Protein AF-0000000070044693 (afdb_homodimer)

InterPro domains:
  IPR006015 Universal stress protein A family [PR01438] (3-21)
  IPR006015 Universal stress protein A family [PR01438] (104-116)
  IPR006015 Universal stress protein A family [PR01438] (122-144)
  IPR006016 UspA [PF00582] (3-144)
  IPR014729 Rossmann-like alpha/beta/alpha sandwich fold [G3DSA:3.40.50.620] (1-145)

Solvent-accessible surface area (backbone atoms only — not comparable to full-atom values): 15157 Å² total; per-residue (Å²): 124,92,50,56,29,34,35,27,59,42,79,83,19,73,36,19,48,51,18,47,53,50,50,50,52,50,20,53,76,55,73,15,36,38,36,37,35,30,68,44,64,62,56,72,49,63,72,66,46,91,48,60,68,57,47,50,50,49,49,51,50,50,51,51,54,51,50,53,52,50,51,55,52,46,53,54,30,56,75,57,71,36,53,71,47,78,47,80,40,84,25,81,43,62,42,60,50,52,47,54,48,40,67,76,65,66,37,49,28,36,33,25,17,21,44,50,80,77,62,58,83,88,46,62,47,28,71,54,46,47,46,37,58,47,63,43,65,44,24,38,33,36,34,50,123,126,92,51,56,29,34,33,27,58,40,80,84,19,73,36,18,49,52,18,46,54,51,49,49,53,49,22,54,75,53,73,15,36,37,38,37,37,30,67,44,63,63,57,73,46,66,72,67,46,90,49,60,68,58,47,51,49,52,50,50,51,50,50,50,53,50,51,53,53,48,51,56,52,46,50,56,31,57,76,58,70,35,52,71,48,78,46,80,40,86,25,80,42,61,42,60,52,52,49,53,49,40,67,76,64,65,36,49,27,36,32,26,18,21,44,52,79,76,62,58,84,86,47,64,48,28,73,55,45,48,46,37,56,48,65,43,64,43,26,38,33,36,33,49,124

pLDDT: mean 90.7, std 11.15, range [53.56, 98.75]

Secondary structure (DSSP, 8-state):
---SEEEEE--SSHHHHHHHHHHHHHHHHHT-EEEEEEEEESSSS-S--S-HHHHHHHHHHHHHHHHHHHHHHHHHHHHTT-EEEEEEEEES-HHHHHHHHHHHTT--EEEEES--TT--TT-SS-HHHHHHHHH-SS-EEEEP-/---SEEEEE--SSHHHHHHHHHHHHHHHHHT-EEEEEEEEESSSS-S--S-HHHHHHHHHHHHHHHHHHHHHHHHHHHHTT-EEEEEEEEES-HHHHHHHHHHHTT--EEEEES--TT--TT-SS-HHHHHHHHH-SS-EEEEP-

Structure (mmCIF, N/CA/C/O backbone):
data_AF-0000000070044693-model_v1
#
loop_
_entity.id
_entity.type
_entity.pdbx_description
1 polymer 'Universal stress family protein'
#
loop_
_atom_site.group_PDB
_atom_site.id
_atom_site.type_symbol
_atom_site.label_atom_id
_atom_site.label_alt_id
_atom_site.label_comp_id
_atom_site.label_asym_id
_atom_site.label_entity_id
_atom_site.label_seq_id
_atom_site.pdbx_PDB_ins_code
_atom_site.Cartn_x
_atom_site.Cartn_y
_atom_site.Cartn_z
_atom_site.occupancy
_atom_site.B_iso_or_equiv
_atom_site.auth_seq_id
_atom_site.auth_comp_id
_atom_site.auth_asym_id
_atom_site.auth_atom_id
_atom_site.pdbx_PDB_model_num
ATOM 1 N N . MET A 1 1 ? -16.953 0.412 -6.008 1 56.91 1 MET A N 1
ATOM 2 C CA . MET A 1 1 ? -16.297 -0.49 -5.066 1 56.91 1 MET A CA 1
ATOM 3 C C . MET A 1 1 ? -14.789 -0.26 -5.051 1 56.91 1 MET A C 1
ATOM 5 O O . MET A 1 1 ? -14.203 0.122 -6.062 1 56.91 1 MET A O 1
ATOM 9 N N . ALA A 1 2 ? -14.117 -0.4 -3.707 1 67.31 2 ALA A N 1
ATOM 10 C CA . ALA A 1 2 ? -12.773 0.184 -3.68 1 67.31 2 ALA A CA 1
ATOM 11 C C . ALA A 1 2 ? -11.812 -0.617 -4.547 1 67.31 2 ALA A C 1
ATOM 13 O O . ALA A 1 2 ? -11.062 -0.045 -5.348 1 67.31 2 ALA A O 1
ATOM 14 N N . PHE A 1 3 ? -11.977 -2.059 -4.598 1 89.31 3 PHE A N 1
ATOM 15 C CA . PHE A 1 3 ? -11.109 -2.939 -5.371 1 89.31 3 PHE A CA 1
ATOM 16 C C . PHE A 1 3 ? -11.867 -4.18 -5.832 1 89.31 3 PHE A C 1
ATOM 18 O O . PHE A 1 3 ? -12.531 -4.84 -5.031 1 89.31 3 PHE A O 1
ATOM 25 N N . ASN A 1 4 ? -11.797 -4.578 -7.137 1 93.62 4 ASN A N 1
ATOM 26 C CA . ASN A 1 4 ? -12.562 -5.688 -7.691 1 93.62 4 ASN A CA 1
ATOM 27 C C . ASN A 1 4 ? -11.695 -6.938 -7.855 1 93.62 4 ASN A C 1
ATOM 29 O O . ASN A 1 4 ? -12.133 -8.047 -7.543 1 93.62 4 ASN A O 1
ATOM 33 N N . ASN A 1 5 ? -10.562 -6.762 -8.375 1 96.75 5 ASN A N 1
ATOM 34 C CA . ASN A 1 5 ? -9.617 -7.848 -8.609 1 96.75 5 ASN A CA 1
ATOM 35 C C . ASN A 1 5 ? -8.328 -7.652 -7.82 1 96.75 5 ASN A C 1
ATOM 37 O O . ASN A 1 5 ? -7.508 -6.793 -8.156 1 96.75 5 ASN A O 1
ATOM 41 N N . ILE A 1 6 ? -8.117 -8.523 -6.816 1 97.5 6 ILE A N 1
ATOM 42 C CA . ILE A 1 6 ? -6.996 -8.383 -5.895 1 97.5 6 ILE A CA 1
ATOM 43 C C . ILE A 1 6 ? -5.973 -9.484 -6.16 1 97.5 6 ILE A C 1
ATOM 45 O O . ILE A 1 6 ? -6.324 -10.664 -6.234 1 97.5 6 ILE A O 1
ATOM 49 N N . LEU A 1 7 ? -4.777 -9.062 -6.344 1 98.62 7 LEU A N 1
ATOM 50 C CA . LEU A 1 7 ? -3.68 -10.016 -6.492 1 98.62 7 LEU A CA 1
ATOM 51 C C . LEU A 1 7 ? -2.906 -10.164 -5.188 1 98.62 7 LEU A C 1
ATOM 53 O O . LEU A 1 7 ? -2.555 -9.164 -4.555 1 98.62 7 LEU A O 1
ATOM 57 N N . VAL A 1 8 ? -2.633 -11.398 -4.844 1 98.69 8 VAL A N 1
ATOM 58 C CA . VAL A 1 8 ? -1.815 -11.695 -3.672 1 98.69 8 VAL A CA 1
ATOM 59 C C . VAL A 1 8 ? -0.644 -12.586 -4.07 1 98.69 8 VAL A C 1
ATOM 61 O O . VAL A 1 8 ? -0.808 -13.797 -4.234 1 98.69 8 VAL A O 1
ATOM 64 N N . PRO A 1 9 ? 0.512 -11.992 -4.258 1 98.62 9 PRO A N 1
ATOM 65 C CA . PRO A 1 9 ? 1.695 -12.852 -4.328 1 98.62 9 PRO A CA 1
ATOM 66 C C . PRO A 1 9 ? 1.935 -13.633 -3.041 1 98.62 9 PRO A C 1
ATOM 68 O O . PRO A 1 9 ? 1.904 -13.062 -1.949 1 98.62 9 PRO A O 1
ATOM 71 N N . TYR A 1 10 ? 2.164 -14.945 -3.184 1 98 10 TYR A N 1
ATOM 72 C CA . TYR A 1 10 ? 2.225 -15.82 -2.02 1 98 10 TYR A CA 1
ATOM 73 C C . TYR A 1 10 ? 3.432 -16.75 -2.098 1 98 10 TYR A C 1
ATOM 75 O O . TYR A 1 10 ? 3.588 -17.5 -3.068 1 98 10 TYR A O 1
ATOM 83 N N . ASP A 1 11 ? 4.285 -16.703 -1.023 1 95.19 11 ASP A N 1
ATOM 84 C CA . ASP A 1 11 ? 5.484 -17.531 -1.043 1 95.19 11 ASP A CA 1
ATOM 85 C C . ASP A 1 11 ? 5.562 -18.422 0.196 1 95.19 11 ASP A C 1
ATOM 87 O O . ASP A 1 11 ? 6.629 -18.953 0.531 1 95.19 11 ASP A O 1
ATOM 91 N N . ASP A 1 12 ? 4.461 -18.547 0.973 1 95.38 12 ASP A N 1
ATOM 92 C CA . ASP A 1 12 ? 4.289 -19.406 2.141 1 95.38 12 ASP A CA 1
ATOM 93 C C . ASP A 1 12 ? 5.027 -18.844 3.352 1 95.38 12 ASP A C 1
ATOM 95 O O . ASP A 1 12 ? 5.258 -19.562 4.328 1 95.38 12 ASP A O 1
ATOM 99 N N . SER A 1 13 ? 5.484 -17.625 3.287 1 94.81 13 SER A N 1
ATOM 100 C CA . SER A 1 13 ? 6.023 -16.953 4.465 1 94.81 13 SER A CA 1
ATOM 101 C C . SER A 1 13 ? 4.91 -16.453 5.379 1 94.81 13 SER A C 1
ATOM 103 O O . SER A 1 13 ? 3.752 -16.375 4.969 1 94.81 13 SER A O 1
ATOM 105 N N . ILE A 1 14 ? 5.215 -16.172 6.574 1 94.94 14 ILE A N 1
ATOM 106 C CA . ILE A 1 14 ? 4.27 -15.602 7.527 1 94.94 14 ILE A CA 1
ATOM 107 C C . ILE A 1 14 ? 3.732 -14.273 6.992 1 94.94 14 ILE A C 1
ATOM 109 O O . ILE A 1 14 ? 2.537 -13.992 7.109 1 94.94 14 ILE A O 1
ATOM 113 N N . SER A 1 15 ? 4.609 -13.555 6.32 1 95.44 15 SER A N 1
ATOM 114 C CA . SER A 1 15 ? 4.23 -12.258 5.766 1 95.44 15 SER A CA 1
ATOM 115 C C . SER A 1 15 ? 3.219 -12.422 4.633 1 95.44 15 SER A C 1
ATOM 117 O O . SER A 1 15 ? 2.246 -11.664 4.555 1 95.44 15 SER A O 1
ATOM 119 N N . SER A 1 16 ? 3.463 -13.422 3.766 1 97.38 16 SER A N 1
ATOM 120 C CA . SER A 1 16 ? 2.527 -13.625 2.662 1 97.38 16 SER A CA 1
ATOM 121 C C . SER A 1 16 ? 1.187 -14.148 3.162 1 97.38 16 SER A C 1
ATOM 123 O O . SER A 1 16 ? 0.139 -13.836 2.594 1 97.38 16 SER A O 1
ATOM 125 N N . LEU A 1 17 ? 1.193 -14.883 4.266 1 97.25 17 LEU A N 1
ATOM 126 C CA . LEU A 1 17 ? -0.053 -15.344 4.863 1 97.25 17 LEU A CA 1
ATOM 127 C C . LEU A 1 17 ? -0.834 -14.18 5.465 1 97.25 17 LEU A C 1
ATOM 129 O O . LEU A 1 17 ? -2.057 -14.117 5.324 1 97.25 17 LEU A O 1
ATOM 133 N N . ARG A 1 18 ? -0.165 -13.32 6.098 1 96.69 18 ARG A N 1
ATOM 134 C CA . ARG A 1 18 ? -0.818 -12.133 6.641 1 96.69 18 ARG A CA 1
ATOM 135 C C . ARG A 1 18 ? -1.465 -11.305 5.531 1 96.69 18 ARG A C 1
ATOM 137 O O . ARG A 1 18 ? -2.59 -10.828 5.684 1 96.69 18 ARG A O 1
ATOM 144 N N . ALA A 1 19 ? -0.707 -11.156 4.457 1 97.94 19 ALA A N 1
ATOM 145 C CA . ALA A 1 19 ? -1.247 -10.438 3.309 1 97.94 19 ALA A CA 1
ATOM 146 C C . ALA A 1 19 ? -2.488 -11.133 2.76 1 97.94 19 ALA A C 1
ATOM 148 O O . ALA A 1 19 ? -3.482 -10.484 2.434 1 97.94 19 ALA A O 1
ATOM 149 N N . PHE A 1 20 ? -2.436 -12.43 2.719 1 98.31 20 PHE A N 1
ATOM 150 C CA . PHE A 1 20 ? -3.568 -13.219 2.25 1 98.31 20 PHE A CA 1
ATOM 151 C C . PHE A 1 20 ? -4.781 -13.016 3.146 1 98.31 20 PHE A C 1
ATOM 153 O O . PHE A 1 20 ? -5.887 -12.758 2.658 1 98.31 20 PHE A O 1
ATOM 160 N N . ASN A 1 21 ? -4.566 -13.078 4.414 1 97.44 21 ASN A N 1
ATOM 161 C CA . ASN A 1 21 ? -5.672 -12.898 5.352 1 97.44 21 ASN A CA 1
ATOM 162 C C . ASN A 1 21 ? -6.285 -11.508 5.238 1 97.44 21 ASN A C 1
ATOM 164 O O . ASN A 1 21 ? -7.508 -11.359 5.312 1 97.44 21 ASN A O 1
ATOM 168 N N . LYS A 1 22 ? -5.445 -10.562 5.051 1 96.19 22 LYS A N 1
ATOM 169 C CA . LYS A 1 22 ? -5.953 -9.203 4.867 1 96.19 22 LYS A CA 1
ATOM 170 C C . LYS A 1 22 ? -6.754 -9.094 3.574 1 96.19 22 LYS A C 1
ATOM 172 O O . LYS A 1 22 ? -7.777 -8.406 3.531 1 96.19 22 LYS A O 1
ATOM 177 N N . ALA A 1 23 ? -6.277 -9.758 2.533 1 97.31 23 ALA A N 1
ATOM 178 C CA . ALA A 1 23 ? -7.012 -9.773 1.271 1 97.31 23 ALA A CA 1
ATOM 179 C C . ALA A 1 23 ? -8.391 -10.406 1.45 1 97.31 23 ALA A C 1
ATOM 181 O O . ALA A 1 23 ? -9.383 -9.906 0.907 1 97.31 23 ALA A O 1
ATOM 182 N N . ILE A 1 24 ? -8.469 -11.438 2.23 1 97.25 24 ILE A N 1
ATOM 183 C CA . ILE A 1 24 ? -9.734 -12.109 2.514 1 97.25 24 ILE A CA 1
ATOM 184 C C . ILE A 1 24 ? -10.68 -11.141 3.225 1 97.25 24 ILE A C 1
ATOM 186 O O . ILE A 1 24 ? -11.844 -11.016 2.844 1 97.25 24 ILE A O 1
ATOM 190 N N . GLU A 1 25 ? -10.156 -10.5 4.223 1 93.75 25 GLU A N 1
ATOM 191 C CA . GLU A 1 25 ? -10.969 -9.547 4.977 1 93.75 25 GLU A CA 1
ATOM 192 C C . GLU A 1 25 ? -11.531 -8.461 4.066 1 93.75 25 GLU A C 1
ATOM 194 O O . GLU A 1 25 ? -12.719 -8.141 4.137 1 93.75 25 GLU A O 1
ATOM 199 N N . LEU A 1 26 ? -10.688 -7.965 3.209 1 92.81 26 LEU A N 1
ATOM 200 C CA . LEU A 1 26 ? -11.086 -6.887 2.312 1 92.81 26 LEU A CA 1
ATOM 201 C C . LEU A 1 26 ? -12.086 -7.391 1.273 1 92.81 26 LEU A C 1
ATOM 203 O O . LEU A 1 26 ? -13.078 -6.723 0.987 1 92.81 26 LEU A O 1
ATOM 207 N N . ALA A 1 27 ? -11.789 -8.523 0.768 1 94.19 27 ALA A N 1
ATOM 208 C CA . ALA A 1 27 ? -12.633 -9.078 -0.281 1 94.19 27 ALA A CA 1
ATOM 209 C C . ALA A 1 27 ? -14.031 -9.398 0.254 1 94.19 27 ALA A C 1
ATOM 211 O O . ALA A 1 27 ? -15.023 -9.227 -0.453 1 94.19 27 ALA A O 1
ATOM 212 N N . LYS A 1 28 ? -14.062 -9.844 1.465 1 91.75 28 LYS A N 1
ATOM 213 C CA . LYS A 1 28 ? -15.336 -10.164 2.098 1 91.75 28 LYS A CA 1
ATOM 214 C C . LYS A 1 28 ? -16.234 -8.93 2.166 1 91.75 28 LYS A C 1
ATOM 216 O O . LYS A 1 28 ? -17.453 -9.031 1.959 1 91.75 28 LYS A O 1
ATOM 221 N N . GLN A 1 29 ? -15.648 -7.875 2.344 1 85.56 29 GLN A N 1
ATOM 222 C CA . GLN A 1 29 ? -16.391 -6.641 2.545 1 85.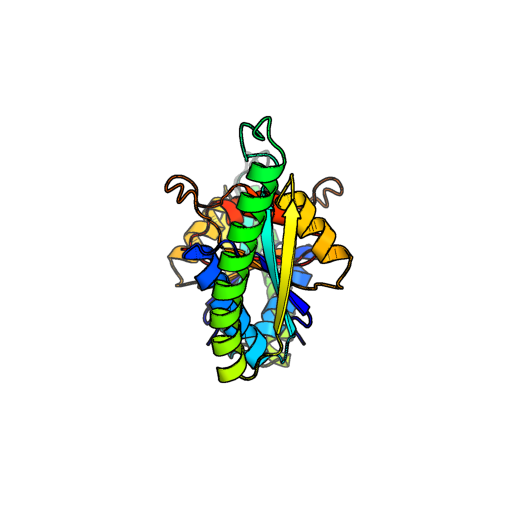56 29 GLN A CA 1
ATOM 223 C C . GLN A 1 29 ? -16.766 -5.996 1.212 1 85.56 29 GLN A C 1
ATOM 225 O O . GLN A 1 29 ? -17.781 -5.305 1.111 1 85.56 29 GLN A O 1
ATOM 230 N N . HIS A 1 30 ? -16.016 -6.305 0.16 1 85.81 30 HIS A N 1
ATOM 231 C CA . HIS A 1 30 ? -16.203 -5.578 -1.093 1 85.81 30 HIS A CA 1
ATOM 232 C C . HIS A 1 30 ? -16.672 -6.512 -2.205 1 85.81 30 HIS A C 1
ATOM 234 O O . HIS A 1 30 ? -16.844 -6.082 -3.348 1 85.81 30 HIS A O 1
ATOM 240 N N . ASN A 1 31 ? -16.828 -7.785 -1.89 1 89.94 31 ASN A N 1
ATOM 241 C CA . ASN A 1 31 ? -17.172 -8.797 -2.891 1 89.94 31 ASN A CA 1
ATOM 242 C C . ASN A 1 31 ? -16.141 -8.836 -4.016 1 89.94 31 ASN A C 1
ATOM 244 O O . ASN A 1 31 ? -16.5 -8.844 -5.191 1 89.94 31 ASN A O 1
ATOM 248 N N . SER A 1 32 ? -14.898 -8.719 -3.648 1 94.38 32 SER A N 1
ATOM 249 C CA . SER A 1 32 ? -13.781 -8.742 -4.586 1 94.38 32 SER A CA 1
ATOM 250 C C . SER A 1 32 ? -13.367 -10.172 -4.926 1 94.38 32 SER A C 1
ATOM 252 O O . SER A 1 32 ? -13.734 -11.117 -4.219 1 94.38 32 SER A O 1
ATOM 254 N N . HIS A 1 33 ? -12.742 -10.266 -6.027 1 97.12 33 HIS A N 1
ATOM 255 C CA . HIS A 1 33 ? -12.125 -11.523 -6.445 1 97.12 33 HIS A CA 1
ATOM 256 C C . HIS A 1 33 ? -10.625 -11.523 -6.148 1 97.12 33 HIS A C 1
ATOM 258 O O . HIS A 1 33 ? -9.938 -10.539 -6.41 1 97.12 33 HIS A O 1
ATOM 264 N N . ILE A 1 34 ? -10.172 -12.664 -5.547 1 98 34 ILE A N 1
ATOM 265 C CA . ILE A 1 34 ? -8.758 -12.742 -5.195 1 98 34 ILE A CA 1
ATOM 266 C C . ILE A 1 34 ? -8.039 -13.688 -6.156 1 98 34 ILE A C 1
ATOM 268 O O . ILE A 1 34 ? -8.555 -14.75 -6.492 1 98 34 ILE A O 1
ATOM 272 N N . LYS A 1 35 ? -6.941 -13.25 -6.648 1 98.56 35 LYS A N 1
ATOM 273 C CA . LYS A 1 35 ? -6.004 -14.102 -7.375 1 98.56 35 LYS A CA 1
ATOM 274 C C . LYS A 1 35 ? -4.703 -14.281 -6.598 1 98.56 35 LYS A C 1
ATOM 276 O O . LYS A 1 35 ? -4.027 -13.297 -6.281 1 98.56 35 LYS A O 1
ATOM 281 N N . VAL A 1 36 ? -4.371 -15.531 -6.289 1 98.69 36 VAL A N 1
ATOM 282 C CA . VAL A 1 36 ? -3.123 -15.844 -5.602 1 98.69 36 VAL A CA 1
ATOM 283 C C . VAL A 1 36 ? -2.105 -16.391 -6.602 1 98.69 36 VAL A C 1
ATOM 285 O O . VAL A 1 36 ? -2.406 -17.312 -7.363 1 98.69 36 VAL A O 1
ATOM 288 N N . VAL A 1 37 ? -0.929 -15.797 -6.574 1 98.31 37 VAL A N 1
ATOM 289 C CA . VAL A 1 37 ? 0.11 -16.281 -7.48 1 98.31 37 VAL A CA 1
ATOM 290 C C . VAL A 1 37 ? 1.345 -16.688 -6.68 1 98.31 37 VAL A C 1
ATOM 292 O O . VAL A 1 37 ? 1.72 -16.016 -5.719 1 98.31 37 VAL A O 1
ATOM 295 N N . SER A 1 38 ? 1.887 -17.797 -7 1 98 38 SER A N 1
ATOM 296 C CA . SER A 1 38 ? 3.188 -18.219 -6.496 1 98 38 SER A CA 1
ATOM 297 C C . SER A 1 38 ? 4.188 -18.406 -7.633 1 98 38 SER A C 1
ATOM 299 O O . SER A 1 38 ? 3.889 -19.062 -8.633 1 98 38 SER A O 1
ATOM 301 N N . CYS A 1 39 ? 5.324 -17.766 -7.445 1 96.06 39 CYS A N 1
ATOM 302 C CA . CYS A 1 39 ? 6.383 -17.875 -8.445 1 96.06 39 CYS A CA 1
ATOM 303 C C . CYS A 1 39 ? 7.414 -18.922 -8.031 1 96.06 39 CYS A C 1
ATOM 305 O O . CYS A 1 39 ? 8 -18.828 -6.949 1 96.06 39 CYS A O 1
ATOM 307 N N . LEU A 1 40 ? 7.609 -19.906 -8.797 1 92.62 40 LEU A N 1
ATOM 308 C CA . LEU A 1 40 ? 8.656 -20.906 -8.602 1 92.62 40 LEU A CA 1
ATOM 309 C C . LEU A 1 40 ? 9.914 -20.531 -9.391 1 92.62 40 LEU A C 1
ATOM 311 O O . LEU A 1 40 ? 9.875 -20.453 -10.617 1 92.62 40 LEU A O 1
ATOM 315 N N . ASP A 1 41 ? 10.93 -20.219 -8.57 1 82.44 41 ASP A N 1
ATOM 316 C CA . ASP A 1 41 ? 12.172 -19.75 -9.172 1 82.44 41 ASP A CA 1
ATOM 317 C C . ASP A 1 41 ? 12.867 -20.875 -9.938 1 82.44 41 ASP A C 1
ATOM 319 O O . ASP A 1 41 ? 13.281 -21.875 -9.352 1 82.44 41 ASP A O 1
ATOM 323 N N . ILE A 1 42 ? 13.023 -20.703 -11.164 1 74.62 42 ILE A N 1
ATOM 324 C CA . ILE A 1 42 ? 13.703 -21.703 -11.984 1 74.62 42 ILE A CA 1
ATOM 325 C C . ILE A 1 42 ? 15.172 -21.328 -12.133 1 74.62 42 ILE A C 1
ATOM 327 O O . ILE A 1 42 ? 15.992 -22.172 -12.516 1 74.62 42 ILE A O 1
ATOM 331 N N . GLY A 1 43 ? 15.484 -20.031 -11.898 1 63.84 43 GLY A N 1
ATOM 332 C CA . GLY A 1 43 ? 16.875 -19.609 -12.039 1 63.84 43 GLY A CA 1
ATOM 333 C C . GLY A 1 43 ? 17.75 -20.016 -10.875 1 63.84 43 GLY A C 1
ATOM 334 O O . GLY A 1 43 ? 18.953 -20.219 -11.031 1 63.84 43 GLY A O 1
ATOM 335 N N . ASN A 1 44 ? 17.266 -19.844 -9.656 1 57.03 44 ASN A N 1
ATOM 336 C CA . ASN A 1 44 ? 18.109 -20.125 -8.492 1 57.03 44 ASN A CA 1
ATOM 337 C C . ASN A 1 44 ? 18.266 -21.625 -8.266 1 57.03 44 ASN A C 1
ATOM 339 O O . ASN A 1 44 ? 18.812 -22.047 -7.246 1 57.03 44 ASN A O 1
ATOM 343 N N . LEU A 1 45 ? 17.547 -22.297 -9 1 54.53 45 LEU A N 1
ATOM 344 C CA . LEU A 1 45 ? 17.938 -23.688 -8.867 1 54.53 45 LEU A CA 1
ATOM 345 C C . LEU A 1 45 ? 19.391 -23.891 -9.266 1 54.53 45 LEU A C 1
ATOM 347 O O . LEU A 1 45 ? 19.75 -23.719 -10.438 1 54.53 45 LEU A O 1
ATOM 351 N N . GLY A 1 46 ? 20.109 -23.188 -8.453 1 53.56 46 GLY A N 1
ATOM 352 C CA . GLY A 1 46 ? 21.516 -23.328 -8.781 1 53.56 46 GLY A CA 1
ATOM 353 C C . GLY A 1 46 ? 21.766 -24.203 -9.992 1 53.56 46 GLY A C 1
ATOM 354 O O . GLY A 1 46 ? 21.625 -23.75 -11.133 1 53.56 46 GLY A O 1
ATOM 355 N N . GLY A 1 47 ? 22.422 -25.312 -9.859 1 55.34 47 GLY A N 1
ATOM 356 C CA . GLY A 1 47 ? 23 -26.25 -10.812 1 55.34 47 GLY A CA 1
ATOM 357 C C . GLY A 1 47 ? 21.969 -27.156 -11.461 1 55.34 47 GLY A C 1
ATOM 358 O O . GLY A 1 47 ? 21.656 -28.219 -10.914 1 55.34 47 GLY A O 1
ATOM 359 N N . TRP A 1 48 ? 21.078 -26.281 -12.297 1 58.47 48 TRP A N 1
ATOM 360 C CA . TRP A 1 48 ? 20.406 -27.297 -13.094 1 58.47 48 TRP A CA 1
ATOM 361 C C . TRP A 1 48 ? 21.312 -28.516 -13.289 1 58.47 48 TRP A C 1
ATOM 363 O O . TRP A 1 48 ? 22.484 -28.375 -13.617 1 58.47 48 TRP A O 1
ATOM 373 N N . TYR A 1 49 ? 20.906 -29.391 -12.539 1 61.78 49 TYR A N 1
ATOM 374 C CA . TYR A 1 49 ? 21.641 -30.625 -12.781 1 61.78 49 TYR A CA 1
ATOM 375 C C . TYR A 1 49 ? 21.75 -30.906 -14.273 1 61.78 49 TYR A C 1
ATOM 377 O O . TYR A 1 49 ? 20.875 -30.547 -15.055 1 61.78 49 TYR A O 1
ATOM 385 N N . ILE A 1 50 ? 22.906 -31.344 -14.5 1 65.81 50 ILE A N 1
ATOM 386 C CA . ILE A 1 50 ? 23.172 -31.766 -15.867 1 65.81 50 ILE A CA 1
ATOM 387 C C . ILE A 1 50 ? 22.016 -32.625 -16.375 1 65.81 50 ILE A C 1
ATOM 389 O O . ILE A 1 50 ? 21.594 -32.5 -17.516 1 65.81 50 ILE A O 1
ATOM 393 N N . ASP A 1 51 ? 21.453 -33.312 -15.352 1 72.31 51 ASP A N 1
ATOM 394 C CA . ASP A 1 51 ? 20.375 -34.219 -15.742 1 72.31 51 ASP A CA 1
ATOM 395 C C . ASP A 1 51 ? 19.016 -33.5 -15.672 1 72.31 51 ASP A C 1
ATOM 397 O O . ASP A 1 51 ? 18.516 -33.188 -14.586 1 72.31 51 ASP A O 1
ATOM 401 N N . LYS A 1 52 ? 18.391 -33.219 -16.656 1 74.88 52 LYS A N 1
ATOM 402 C CA . LYS A 1 52 ? 17.109 -32.531 -16.828 1 74.88 52 LYS A CA 1
ATOM 403 C C . LYS A 1 52 ? 16 -33.281 -16.094 1 74.88 52 LYS A C 1
ATOM 405 O O . LYS A 1 52 ? 15.008 -32.656 -15.68 1 74.88 52 LYS A O 1
ATOM 410 N N . ARG A 1 53 ? 16.234 -34.594 -15.953 1 77.19 53 ARG A N 1
ATOM 411 C CA . ARG A 1 53 ? 15.219 -35.375 -15.266 1 77.19 53 ARG A CA 1
ATOM 412 C C . ARG A 1 53 ? 15.117 -35 -13.797 1 77.19 53 ARG A C 1
ATOM 414 O O . ARG A 1 53 ? 14.023 -34.938 -13.227 1 77.19 53 ARG A O 1
ATOM 421 N N . ILE A 1 54 ? 16.219 -34.656 -13.297 1 78.69 54 ILE A N 1
ATOM 422 C CA . ILE A 1 54 ? 16.281 -34.25 -11.891 1 78.69 54 ILE A CA 1
ATOM 423 C C . ILE A 1 54 ? 15.617 -32.906 -11.703 1 78.69 54 ILE A C 1
ATOM 425 O O . ILE A 1 54 ? 14.828 -32.688 -10.773 1 78.69 54 ILE A O 1
ATOM 429 N N . ASN A 1 55 ? 15.805 -32.031 -12.633 1 79.56 55 ASN A N 1
ATOM 430 C CA . ASN A 1 55 ? 15.195 -30.688 -12.562 1 79.56 55 ASN A CA 1
ATOM 431 C C . ASN A 1 55 ? 13.68 -30.766 -12.672 1 79.56 55 ASN A C 1
ATOM 433 O O . ASN A 1 55 ? 12.969 -30.047 -11.961 1 79.56 55 ASN A O 1
ATOM 437 N N . LYS A 1 56 ? 13.289 -31.609 -13.516 1 83.88 56 LYS A N 1
ATOM 438 C CA . LYS A 1 56 ? 11.852 -31.797 -13.703 1 83.88 56 LYS A CA 1
ATOM 439 C C . LYS A 1 56 ? 11.195 -32.344 -12.438 1 83.88 56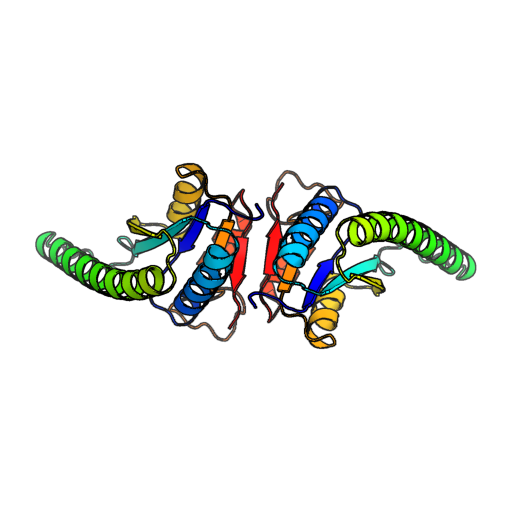 LYS A C 1
ATOM 441 O O . LYS A 1 56 ? 10.094 -31.922 -12.07 1 83.88 56 LYS A O 1
ATOM 446 N N . ASP A 1 57 ? 11.922 -33.219 -11.828 1 86.56 57 ASP A N 1
ATOM 447 C CA . ASP A 1 57 ? 11.391 -33.812 -10.609 1 86.56 57 ASP A CA 1
ATOM 448 C C . ASP A 1 57 ? 11.312 -32.781 -9.484 1 86.56 57 ASP A C 1
ATOM 450 O O . ASP A 1 57 ? 10.344 -32.75 -8.727 1 86.56 57 ASP A O 1
ATOM 454 N N . ILE A 1 58 ? 12.227 -32 -9.469 1 85.38 58 ILE A N 1
ATOM 455 C CA . ILE A 1 58 ? 12.266 -30.969 -8.445 1 85.38 58 ILE A CA 1
ATOM 456 C C . ILE A 1 58 ? 11.117 -29.984 -8.656 1 85.38 58 ILE A C 1
ATOM 458 O O . ILE A 1 58 ? 10.414 -29.641 -7.703 1 85.38 58 ILE A O 1
ATOM 462 N N . MET A 1 59 ? 10.93 -29.656 -9.836 1 88.62 59 MET A N 1
ATOM 463 C CA . MET A 1 59 ? 9.867 -28.719 -10.156 1 88.62 59 MET A CA 1
ATOM 464 C C . MET A 1 59 ? 8.492 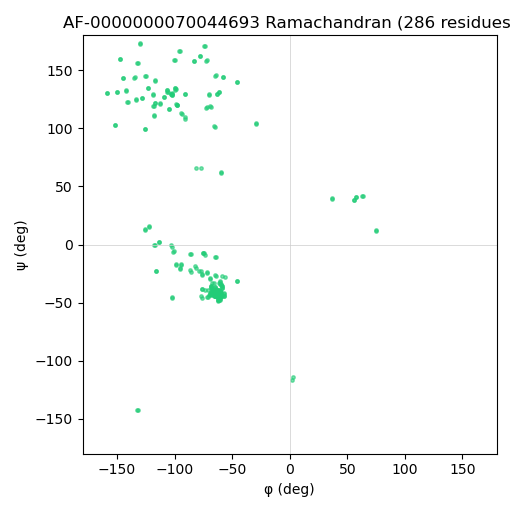-29.328 -9.898 1 88.62 59 MET A C 1
ATOM 466 O O . MET A 1 59 ? 7.594 -28.656 -9.398 1 88.62 59 MET A O 1
ATOM 470 N N . ARG A 1 60 ? 8.406 -30.562 -10.203 1 91.12 60 ARG A N 1
ATOM 471 C CA . ARG A 1 60 ? 7.152 -31.266 -9.953 1 91.12 60 ARG A CA 1
ATOM 472 C C . ARG A 1 60 ? 6.824 -31.297 -8.469 1 91.12 60 ARG A C 1
ATOM 474 O O . ARG A 1 60 ? 5.68 -31.062 -8.07 1 91.12 60 ARG A O 1
ATOM 481 N N . LYS A 1 61 ? 7.793 -31.562 -7.719 1 92 61 LYS A N 1
ATOM 482 C CA . LYS A 1 61 ? 7.602 -31.609 -6.273 1 92 61 LYS A CA 1
ATOM 483 C C . LYS A 1 61 ? 7.25 -30.234 -5.727 1 92 61 LYS A C 1
ATOM 485 O O . LYS A 1 61 ? 6.367 -30.109 -4.875 1 92 61 LYS A O 1
ATOM 490 N N . ALA A 1 62 ? 7.895 -29.281 -6.246 1 92.25 62 ALA A N 1
ATOM 491 C CA . ALA A 1 62 ? 7.625 -27.906 -5.82 1 92.25 62 ALA A CA 1
ATOM 492 C C . ALA A 1 62 ? 6.191 -27.5 -6.164 1 92.25 62 ALA A C 1
ATOM 494 O O . ALA A 1 62 ? 5.508 -26.875 -5.352 1 92.25 62 ALA A O 1
ATOM 495 N N . LYS A 1 63 ? 5.828 -27.844 -7.324 1 95.25 63 LYS A N 1
ATOM 496 C CA . LYS A 1 63 ? 4.469 -27.531 -7.762 1 95.25 63 LYS A CA 1
ATOM 497 C C . LYS A 1 63 ? 3.439 -28.234 -6.879 1 95.25 63 LYS A C 1
ATOM 499 O O . LYS A 1 63 ? 2.438 -27.625 -6.488 1 95.25 63 LYS A O 1
ATOM 504 N N . LYS A 1 64 ? 3.717 -29.453 -6.547 1 95.94 64 LYS A N 1
ATOM 505 C CA . LYS A 1 64 ? 2.795 -30.203 -5.707 1 95.94 64 LYS A CA 1
ATOM 506 C C . LYS A 1 64 ? 2.684 -29.594 -4.316 1 95.94 64 LYS A C 1
ATOM 508 O O . LYS A 1 64 ? 1.584 -29.453 -3.773 1 95.94 64 LYS A O 1
ATOM 513 N N . ILE A 1 65 ? 3.752 -29.234 -3.787 1 95.69 65 ILE A N 1
ATOM 514 C CA . ILE A 1 65 ? 3.766 -28.609 -2.477 1 95.69 65 ILE A CA 1
ATOM 515 C C . ILE A 1 65 ? 2.947 -27.312 -2.521 1 95.69 65 ILE A C 1
ATOM 517 O O . ILE A 1 65 ? 2.139 -27.047 -1.626 1 95.69 65 ILE A O 1
ATOM 521 N N . THR A 1 66 ? 3.139 -26.547 -3.574 1 96.81 66 THR A N 1
ATOM 522 C CA . THR A 1 66 ? 2.42 -25.297 -3.734 1 96.81 66 THR A CA 1
ATOM 523 C C . THR A 1 66 ? 0.921 -25.531 -3.885 1 96.81 66 THR A C 1
ATOM 525 O O . THR A 1 66 ? 0.106 -24.812 -3.303 1 96.81 66 THR A O 1
ATOM 528 N N . GLU A 1 67 ? 0.58 -26.516 -4.602 1 97.56 67 GLU A N 1
ATOM 529 C CA . GLU A 1 67 ? -0.826 -26.859 -4.781 1 97.56 67 GLU A CA 1
ATOM 530 C C . GLU A 1 67 ? -1.47 -27.25 -3.455 1 97.56 67 GLU A C 1
ATOM 532 O O . GLU A 1 67 ? -2.619 -26.906 -3.188 1 97.56 67 GLU A O 1
ATOM 537 N N . ASP A 1 68 ? -0.743 -27.969 -2.668 1 97.38 68 ASP A N 1
ATOM 538 C CA . ASP A 1 68 ? -1.241 -28.328 -1.346 1 97.38 68 ASP A CA 1
ATOM 539 C C . ASP A 1 68 ? -1.477 -27.094 -0.488 1 97.38 68 ASP A C 1
ATOM 541 O O . ASP A 1 68 ? -2.48 -27 0.223 1 97.38 68 ASP A O 1
ATOM 545 N N . LEU A 1 69 ? -0.572 -26.234 -0.536 1 97.06 69 LEU A N 1
ATOM 546 C CA . LEU A 1 69 ? -0.72 -24.984 0.187 1 97.06 69 LEU A CA 1
ATOM 547 C C . LEU A 1 69 ? -1.945 -24.203 -0.3 1 97.06 69 LEU A C 1
ATOM 549 O O . LEU A 1 69 ? -2.715 -23.688 0.507 1 97.06 69 LEU A O 1
ATOM 553 N N . PHE A 1 70 ? -2.131 -24.156 -1.634 1 98.38 70 PHE A N 1
ATOM 554 C CA . PHE A 1 70 ? -3.266 -23.453 -2.23 1 98.38 70 PHE A CA 1
ATOM 555 C C . PHE A 1 70 ? -4.582 -24.078 -1.768 1 98.38 70 PHE A C 1
ATOM 557 O O . PHE A 1 70 ? -5.566 -23.359 -1.565 1 98.38 70 PHE A O 1
ATOM 564 N N . SER A 1 71 ? -4.57 -25.375 -1.562 1 98.19 71 SER A N 1
ATOM 565 C CA . SER A 1 71 ? -5.777 -26.047 -1.082 1 98.19 71 SER A CA 1
ATOM 566 C C . SER A 1 71 ? -6.168 -25.547 0.306 1 98.19 71 SER A C 1
ATOM 568 O O . SER A 1 71 ? -7.352 -25.344 0.588 1 98.19 71 SER A O 1
ATOM 570 N N . LYS A 1 72 ? -5.203 -25.344 1.125 1 97.94 72 LYS A N 1
ATOM 571 C CA . LYS A 1 72 ? -5.461 -24.797 2.455 1 97.94 72 LYS A CA 1
ATOM 572 C C . LYS A 1 72 ? -6.02 -23.375 2.371 1 97.94 72 LYS A C 1
ATOM 574 O O . LYS A 1 72 ? -6.969 -23.031 3.076 1 97.94 72 LYS A O 1
ATOM 579 N N . LEU A 1 73 ? -5.438 -22.594 1.51 1 98.56 73 LEU A N 1
ATOM 580 C CA . LEU A 1 73 ? -5.902 -21.234 1.326 1 98.56 73 LEU A CA 1
ATOM 581 C C . LEU A 1 73 ? -7.32 -21.203 0.767 1 98.56 73 LEU A C 1
ATOM 583 O O . LEU A 1 73 ? -8.133 -20.359 1.143 1 98.56 73 LEU A O 1
ATOM 587 N N . GLU A 1 74 ? -7.57 -22.109 -0.119 1 98.5 74 GLU A N 1
ATOM 588 C CA . GLU A 1 74 ? -8.906 -22.203 -0.699 1 98.5 74 GLU A CA 1
ATOM 589 C C . GLU A 1 74 ? -9.953 -22.5 0.373 1 98.5 74 GLU A C 1
ATOM 591 O O . GLU A 1 74 ? -11.07 -21.969 0.312 1 98.5 74 GLU A O 1
ATOM 596 N N . GLY A 1 75 ? -9.625 -23.344 1.289 1 98.38 75 GLY A N 1
ATOM 597 C CA . GLY A 1 75 ? -10.516 -23.609 2.408 1 98.38 75 GLY A CA 1
ATOM 598 C C . GLY A 1 75 ? -10.875 -22.359 3.193 1 98.38 75 GLY A C 1
ATOM 599 O O . GLY A 1 75 ? -12.039 -22.172 3.564 1 98.38 75 GLY A O 1
ATOM 600 N N . ILE A 1 76 ? -9.938 -21.562 3.408 1 97.88 76 ILE A N 1
ATOM 601 C CA . ILE A 1 76 ? -10.148 -20.312 4.121 1 97.88 76 ILE A CA 1
ATOM 602 C C . ILE A 1 76 ? -11.07 -19.391 3.311 1 97.88 76 ILE A C 1
ATOM 604 O O . ILE A 1 76 ? -12.008 -18.812 3.854 1 97.88 76 ILE A O 1
ATOM 608 N N . ALA A 1 77 ? -10.789 -19.328 2.029 1 98.25 77 ALA A N 1
ATOM 609 C CA . ALA A 1 77 ? -11.609 -18.484 1.155 1 98.25 77 ALA A CA 1
ATOM 610 C C . ALA A 1 77 ? -13.055 -18.984 1.135 1 98.25 77 ALA A C 1
ATOM 612 O O . ALA A 1 77 ? -13.984 -18.172 1.203 1 98.25 77 ALA A O 1
ATOM 613 N N . LYS A 1 78 ? -13.211 -20.297 1.06 1 97.81 78 LYS A N 1
ATOM 614 C CA . LYS A 1 78 ? -14.547 -20.891 1.038 1 97.81 78 LYS A CA 1
ATOM 615 C C . LYS A 1 78 ? -15.312 -20.578 2.322 1 97.81 78 LYS A C 1
ATOM 617 O O . LYS A 1 78 ? -16.484 -20.203 2.281 1 97.81 78 LYS A O 1
ATOM 622 N N . LYS A 1 79 ? -14.641 -20.641 3.393 1 97.62 79 LYS A N 1
ATOM 623 C CA . LYS A 1 79 ? -15.25 -20.359 4.691 1 97.62 79 LYS A CA 1
ATOM 624 C C . LYS A 1 79 ? -15.719 -18.906 4.773 1 97.62 79 LYS A C 1
ATOM 626 O O . LYS A 1 79 ? -16.703 -18.609 5.449 1 97.62 79 LYS A O 1
ATOM 631 N N . ASN A 1 80 ? -15.08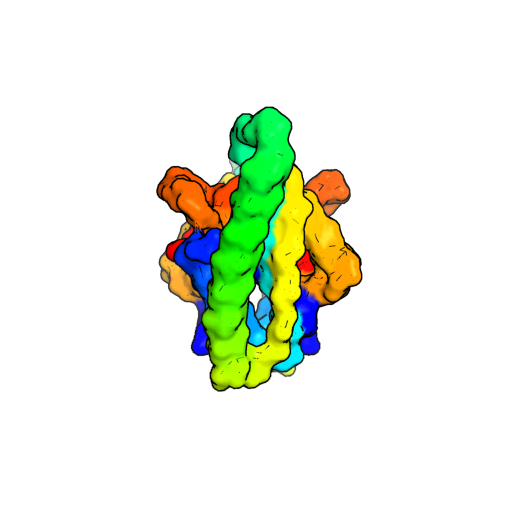6 -18.094 4.047 1 96.81 80 ASN A N 1
ATOM 632 C CA . ASN A 1 80 ? -15.406 -16.672 4.098 1 96.81 80 ASN A CA 1
ATOM 633 C C . ASN A 1 80 ? -16.234 -16.234 2.891 1 96.81 80 ASN A C 1
ATOM 635 O O . ASN A 1 80 ? -16.5 -15.047 2.709 1 96.81 80 ASN A O 1
ATOM 639 N N . MET A 1 81 ? -16.516 -17.188 1.995 1 97.19 81 MET A N 1
ATOM 640 C CA . MET A 1 81 ? -17.328 -16.953 0.806 1 97.19 81 MET A CA 1
ATOM 641 C C . MET A 1 81 ? -16.672 -15.938 -0.119 1 97.19 81 MET A C 1
ATOM 643 O O . MET A 1 81 ? -17.328 -15.016 -0.613 1 97.19 81 MET A O 1
ATOM 647 N N . VAL A 1 82 ? -15.414 -16.078 -0.254 1 97.44 82 VAL A N 1
ATOM 648 C CA . VAL A 1 82 ? -14.648 -15.188 -1.126 1 97.44 82 VAL A CA 1
ATOM 649 C C . VAL A 1 82 ? -14.25 -15.938 -2.396 1 97.44 82 VAL A C 1
ATOM 651 O O . VAL A 1 82 ? -13.773 -17.078 -2.332 1 97.44 82 VAL A O 1
ATOM 654 N N . SER A 1 83 ? -14.5 -15.297 -3.547 1 97.81 83 SER A N 1
ATOM 655 C CA . SER A 1 83 ? -14.062 -15.852 -4.82 1 97.81 83 SER A CA 1
ATOM 656 C C . SER A 1 83 ? -12.547 -15.781 -4.961 1 97.81 83 SER A C 1
ATOM 658 O O . SER A 1 83 ? -11.945 -14.727 -4.734 1 97.81 83 SER A O 1
ATOM 660 N N . ILE A 1 84 ? -11.938 -16.984 -5.305 1 98.31 84 ILE A N 1
ATOM 661 C CA . ILE A 1 84 ? -10.484 -17.016 -5.312 1 98.31 84 ILE A CA 1
ATOM 662 C C . ILE A 1 84 ? -9.992 -17.922 -6.441 1 98.31 84 ILE A C 1
ATOM 664 O O . ILE A 1 84 ? -10.641 -18.922 -6.773 1 98.31 84 ILE A O 1
ATOM 668 N N . GLU A 1 85 ? -8.938 -17.578 -7.062 1 98.12 85 GLU A N 1
ATOM 669 C CA . GLU A 1 85 ? -8.242 -18.422 -8.031 1 98.12 85 GLU A CA 1
ATOM 670 C C . GLU A 1 85 ? -6.742 -18.453 -7.75 1 98.12 85 GLU A C 1
ATOM 672 O O . GLU A 1 85 ? -6.207 -17.562 -7.094 1 98.12 85 GLU A O 1
ATOM 677 N N . PHE A 1 86 ? -6.129 -19.5 -8.211 1 98.5 86 PHE A N 1
ATOM 678 C CA . PHE A 1 86 ? -4.715 -19.734 -7.926 1 98.5 86 PHE A CA 1
ATOM 679 C C . PHE A 1 86 ? -3.93 -19.922 -9.219 1 98.5 86 PHE A C 1
ATOM 681 O O . PHE A 1 86 ? -4.441 -20.5 -10.188 1 98.5 86 PHE A O 1
ATOM 688 N N . LYS A 1 87 ? -2.684 -19.422 -9.203 1 97.88 87 LYS A N 1
ATOM 689 C CA . LYS A 1 87 ? -1.778 -19.609 -10.328 1 97.88 87 LYS A CA 1
ATOM 690 C C . LYS A 1 87 ? -0.347 -19.844 -9.852 1 97.88 87 LYS A C 1
ATOM 692 O O . LYS A 1 87 ? 0.129 -19.156 -8.945 1 97.88 87 LYS A O 1
ATOM 697 N N . ILE A 1 88 ? 0.298 -20.859 -10.406 1 97.56 88 ILE A N 1
ATOM 698 C CA . ILE A 1 88 ? 1.728 -21.078 -10.219 1 97.56 88 ILE A CA 1
ATOM 699 C C . ILE A 1 88 ? 2.488 -20.625 -11.461 1 97.56 88 ILE A C 1
ATOM 701 O O . ILE A 1 88 ? 2.143 -21 -12.586 1 97.56 88 ILE A O 1
ATOM 705 N N . ILE A 1 89 ? 3.514 -19.812 -11.273 1 95.56 89 ILE A N 1
ATOM 706 C CA . ILE A 1 89 ? 4.309 -19.297 -12.391 1 95.56 89 ILE A CA 1
ATOM 707 C C . ILE A 1 89 ? 5.754 -19.766 -12.25 1 95.56 89 ILE A C 1
ATOM 709 O O . ILE A 1 89 ? 6.383 -19.562 -11.211 1 95.56 89 ILE A O 1
ATOM 713 N N . GLU A 1 90 ? 6.203 -20.5 -13.211 1 92.62 90 GLU A N 1
ATOM 714 C CA . GLU A 1 90 ? 7.641 -20.734 -13.289 1 92.62 90 GLU A CA 1
ATOM 715 C C . GLU A 1 90 ? 8.391 -19.484 -13.727 1 92.62 90 GLU A C 1
ATOM 717 O O . GLU A 1 90 ? 8.141 -18.953 -14.805 1 92.62 90 GLU A O 1
ATOM 722 N N . SER A 1 91 ? 9.258 -19.016 -12.859 1 91.31 91 SER A N 1
ATOM 723 C CA . SER A 1 91 ? 9.773 -17.672 -13.078 1 91.31 91 SER A CA 1
ATOM 724 C C . SER A 1 91 ? 11.281 -17.609 -12.883 1 91.31 91 SER A C 1
ATOM 726 O O . SER A 1 91 ? 11.82 -18.281 -12 1 91.31 91 SER A O 1
ATOM 728 N N . ASN A 1 92 ? 11.93 -16.781 -13.727 1 90.81 92 ASN A N 1
ATOM 729 C CA . ASN A 1 92 ? 13.328 -16.438 -13.5 1 90.81 92 ASN A CA 1
ATOM 730 C C . ASN A 1 92 ? 13.469 -15.055 -12.859 1 90.81 92 ASN A C 1
ATOM 732 O O . ASN A 1 92 ? 14.578 -14.648 -12.5 1 90.81 92 ASN A O 1
ATOM 736 N N . ASN A 1 93 ? 12.352 -14.359 -12.727 1 94.62 93 ASN A N 1
ATOM 737 C CA . ASN A 1 93 ? 12.273 -13.039 -12.117 1 94.62 93 ASN A CA 1
ATOM 738 C C . ASN A 1 93 ? 10.906 -12.789 -11.484 1 94.62 93 ASN A C 1
ATOM 740 O O . ASN A 1 93 ? 9.938 -12.492 -12.188 1 94.62 93 ASN A O 1
ATOM 744 N N . THR A 1 94 ? 10.875 -12.898 -10.227 1 95.75 94 THR A N 1
ATOM 745 C CA . THR A 1 94 ? 9.617 -12.859 -9.492 1 95.75 94 THR A CA 1
ATOM 746 C C . THR A 1 94 ? 8.914 -11.523 -9.68 1 95.75 94 THR A C 1
ATOM 748 O O . THR A 1 94 ? 7.719 -11.477 -9.977 1 95.75 94 THR A O 1
ATOM 751 N N . VAL A 1 95 ? 9.625 -10.43 -9.594 1 97.25 95 VAL A N 1
ATOM 752 C CA . VAL A 1 95 ? 9.055 -9.094 -9.727 1 97.25 95 VAL A CA 1
ATOM 753 C C . VAL A 1 95 ? 8.422 -8.93 -11.109 1 97.25 95 VAL A C 1
ATOM 755 O O . VAL A 1 95 ? 7.27 -8.516 -11.227 1 97.25 95 VAL A O 1
ATOM 758 N N . LYS A 1 96 ? 9.172 -9.328 -12.102 1 96.88 96 LYS A N 1
ATOM 759 C CA . LYS A 1 96 ? 8.672 -9.211 -13.477 1 96.88 96 LYS A CA 1
ATOM 760 C C . LYS A 1 96 ? 7.4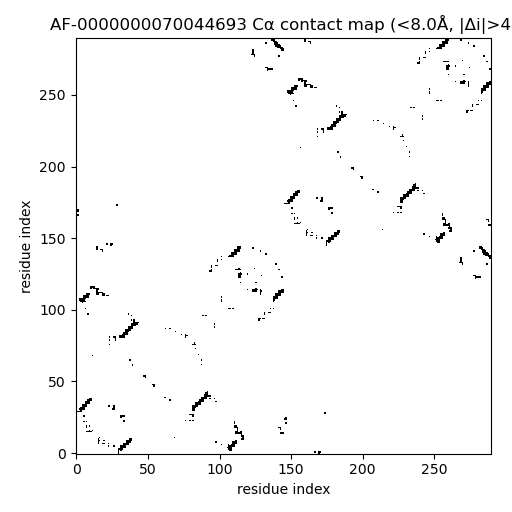14 -10.047 -13.68 1 96.88 96 LYS A C 1
ATOM 762 O O . LYS A 1 96 ? 6.469 -9.602 -14.328 1 96.88 96 LYS A O 1
ATOM 767 N N . SER A 1 97 ? 7.43 -11.203 -13.125 1 96.75 97 SER A N 1
ATOM 768 C CA . SER A 1 97 ? 6.285 -12.094 -13.266 1 96.75 97 SER A CA 1
ATOM 769 C C . SER A 1 97 ? 5.043 -11.508 -12.609 1 96.75 97 SER A C 1
ATOM 771 O O . SER A 1 97 ? 3.955 -11.531 -13.188 1 96.75 97 SER A O 1
ATOM 773 N N . ILE A 1 98 ? 5.215 -10.938 -11.453 1 97.5 98 ILE A N 1
ATOM 774 C CA . ILE A 1 98 ? 4.094 -10.336 -10.734 1 97.5 98 ILE A CA 1
ATOM 775 C C . ILE A 1 98 ? 3.566 -9.133 -11.508 1 97.5 98 ILE A C 1
ATOM 777 O O . ILE A 1 98 ? 2.359 -9 -11.711 1 97.5 98 ILE A O 1
ATOM 781 N N . ILE A 1 99 ? 4.477 -8.312 -12.023 1 97.06 99 ILE A N 1
ATOM 782 C CA . ILE A 1 99 ? 4.086 -7.109 -12.758 1 97.06 99 ILE A CA 1
ATOM 783 C C . ILE A 1 99 ? 3.348 -7.504 -14.039 1 97.06 99 ILE A C 1
ATOM 785 O O . ILE A 1 99 ? 2.311 -6.922 -14.367 1 97.06 99 ILE A O 1
ATOM 789 N N . THR A 1 100 ? 3.877 -8.484 -14.719 1 96.31 100 THR A N 1
ATOM 790 C CA . THR A 1 100 ? 3.238 -8.961 -15.938 1 96.31 100 THR A CA 1
ATOM 791 C C . THR A 1 100 ? 1.839 -9.492 -15.641 1 96.31 100 THR A C 1
ATOM 793 O O . THR A 1 100 ? 0.897 -9.234 -16.391 1 96.31 100 THR A O 1
ATOM 796 N N . PHE A 1 101 ? 1.736 -10.164 -14.562 1 95.94 101 PHE A N 1
ATOM 797 C CA . PHE A 1 101 ? 0.448 -10.719 -14.172 1 95.94 101 PHE A CA 1
ATOM 798 C C . PHE A 1 101 ? -0.563 -9.617 -13.898 1 95.94 101 PHE A C 1
ATOM 800 O O . PHE A 1 101 ? -1.737 -9.734 -14.258 1 95.94 101 PHE A O 1
ATOM 807 N N . THR A 1 102 ? -0.162 -8.555 -13.234 1 95.31 102 THR A N 1
ATOM 808 C CA . THR A 1 102 ? -1.072 -7.457 -12.914 1 95.31 102 THR A CA 1
ATOM 809 C C . THR A 1 102 ? -1.638 -6.836 -14.188 1 95.31 102 THR A C 1
ATOM 811 O O . THR A 1 102 ? -2.783 -6.379 -14.203 1 95.31 102 THR A O 1
ATOM 814 N N . LYS A 1 103 ? -0.924 -6.805 -15.258 1 91.56 103 LYS A N 1
ATOM 815 C CA . LYS A 1 103 ? -1.337 -6.207 -16.516 1 91.56 103 LYS A CA 1
ATOM 816 C C . LYS A 1 103 ? -2.338 -7.098 -17.25 1 91.56 103 LYS A C 1
ATOM 818 O O . LYS A 1 103 ? -3.318 -6.605 -17.812 1 91.56 103 LYS A O 1
ATOM 823 N N . SER A 1 104 ? -2.188 -8.312 -17.219 1 85.06 104 SER A N 1
ATOM 824 C CA . SER A 1 104 ? -2.934 -9.273 -18.016 1 85.06 104 SER A CA 1
ATOM 825 C C . SER A 1 104 ? -4.289 -9.586 -17.391 1 85.06 104 SER A C 1
ATOM 827 O O . SER A 1 104 ? -5.223 -9.984 -18.094 1 85.06 104 SER A O 1
ATOM 829 N N . LYS A 1 105 ? -4.516 -9.344 -16.125 1 83.31 105 LYS A N 1
ATOM 830 C CA . LYS A 1 105 ? -5.699 -9.859 -15.438 1 83.31 105 LYS A CA 1
ATOM 831 C C . LYS A 1 105 ? -6.52 -8.719 -14.836 1 83.31 105 LYS A C 1
ATOM 833 O O . LYS A 1 105 ? -7.391 -8.953 -13.992 1 83.31 105 LYS A O 1
ATOM 838 N N . HIS A 1 106 ? -6.32 -7.453 -15.219 1 89.56 106 HIS A N 1
ATOM 839 C CA . HIS A 1 106 ? -7.062 -6.281 -14.766 1 89.56 106 HIS A CA 1
ATOM 840 C C . HIS A 1 106 ? -7.031 -6.164 -13.25 1 89.56 106 HIS A C 1
ATOM 842 O O . HIS A 1 106 ? -8.07 -5.957 -12.617 1 89.56 106 HIS A O 1
ATOM 848 N N . ILE A 1 107 ? -5.934 -6.484 -12.695 1 95.44 107 ILE A N 1
ATOM 849 C CA . ILE A 1 107 ? -5.73 -6.344 -11.258 1 95.44 107 ILE A CA 1
ATOM 850 C C . ILE A 1 107 ? -5.82 -4.867 -10.867 1 95.44 107 ILE A C 1
ATOM 852 O O . ILE A 1 107 ? -5.16 -4.02 -11.469 1 95.44 107 ILE A O 1
ATOM 856 N N . ASP A 1 108 ? -6.656 -4.645 -9.852 1 94.88 108 ASP A N 1
ATOM 857 C CA . ASP A 1 108 ? -6.766 -3.24 -9.477 1 94.88 108 ASP A CA 1
ATOM 858 C C . ASP A 1 108 ? -6.191 -2.996 -8.086 1 94.88 108 ASP A C 1
ATOM 860 O O . ASP A 1 108 ? -6.164 -1.86 -7.605 1 94.88 108 ASP A O 1
ATOM 864 N N . LEU A 1 109 ? -5.645 -4.07 -7.477 1 97.25 109 LEU A N 1
ATOM 865 C CA . LEU A 1 109 ? -4.934 -3.959 -6.207 1 97.25 109 LEU A CA 1
ATOM 866 C C . LEU A 1 109 ? -4.004 -5.148 -5.996 1 97.25 109 LEU A C 1
ATOM 868 O O . LEU A 1 109 ? -4.398 -6.297 -6.223 1 97.25 109 LEU A O 1
ATOM 872 N N . VAL A 1 110 ? -2.803 -4.871 -5.656 1 98.44 110 VAL A N 1
ATOM 873 C CA . VAL A 1 110 ? -1.899 -5.902 -5.156 1 98.44 110 VAL A CA 1
ATOM 874 C C . VAL A 1 110 ? -1.78 -5.793 -3.639 1 98.44 110 VAL A C 1
ATOM 876 O O . VAL A 1 110 ? -1.562 -4.703 -3.104 1 98.44 110 VAL A O 1
ATOM 879 N N . ILE A 1 111 ? -1.955 -6.895 -2.963 1 98.5 111 ILE A N 1
ATOM 880 C CA . ILE A 1 111 ? -1.706 -6.977 -1.528 1 98.5 111 ILE A CA 1
ATOM 881 C C . ILE A 1 111 ? -0.58 -7.973 -1.257 1 98.5 111 ILE A C 1
ATOM 883 O O . ILE A 1 111 ? -0.678 -9.148 -1.624 1 98.5 111 ILE A O 1
ATOM 887 N N . MET A 1 112 ? 0.461 -7.477 -0.625 1 98.06 112 MET A N 1
ATOM 888 C CA . MET A 1 112 ? 1.57 -8.398 -0.38 1 98.06 112 MET A CA 1
ATOM 889 C C . MET A 1 112 ? 2.275 -8.062 0.93 1 98.06 112 MET A C 1
ATOM 891 O O . MET A 1 112 ? 2.084 -6.977 1.483 1 98.06 112 MET A O 1
ATOM 895 N N . GLY A 1 113 ? 2.977 -9.031 1.431 1 96.62 113 GLY A N 1
ATOM 896 C CA . GLY A 1 113 ? 3.785 -8.812 2.619 1 96.62 113 GLY A CA 1
ATOM 897 C C . GLY A 1 113 ? 5.02 -7.973 2.35 1 96.62 113 GLY A C 1
ATOM 898 O O . GLY A 1 113 ? 5.512 -7.922 1.22 1 96.62 113 GLY A O 1
ATOM 899 N N . SER A 1 114 ? 5.531 -7.375 3.385 1 95.56 114 SER A N 1
ATOM 900 C CA . SER A 1 114 ? 6.723 -6.539 3.252 1 95.56 114 SER A CA 1
ATOM 901 C C . SER A 1 114 ? 7.984 -7.387 3.139 1 95.56 114 SER A C 1
ATOM 903 O O . SER A 1 114 ? 9.023 -6.906 2.684 1 95.56 114 SER A O 1
ATOM 905 N N . SER A 1 115 ? 7.824 -8.633 3.674 1 92.5 115 SER A N 1
ATOM 906 C CA . SER A 1 115 ? 8.961 -9.555 3.648 1 92.5 115 SER A CA 1
ATOM 907 C C . SER A 1 115 ? 8.562 -10.914 3.086 1 92.5 115 SER A C 1
ATOM 909 O O . SER A 1 115 ? 7.406 -11.117 2.711 1 92.5 115 SER A O 1
ATOM 911 N N . GLY A 1 116 ? 9.578 -11.75 2.885 1 90.62 116 GLY A N 1
ATOM 912 C CA . GLY A 1 116 ? 9.367 -13.102 2.387 1 90.62 116 GLY A CA 1
ATOM 913 C C . GLY A 1 116 ? 10.102 -14.156 3.191 1 90.62 116 GLY A C 1
ATOM 914 O O . GLY A 1 116 ? 10.141 -14.094 4.422 1 90.62 116 GLY A O 1
ATOM 915 N N . ARG A 1 117 ? 10.539 -15.016 2.508 1 84.62 117 ARG A N 1
ATOM 916 C CA . ARG A 1 117 ? 11.164 -16.172 3.145 1 84.62 117 ARG A CA 1
ATOM 917 C C . ARG A 1 117 ? 12.508 -15.789 3.758 1 84.62 117 ARG A C 1
ATOM 919 O O . ARG A 1 117 ? 12.984 -16.469 4.676 1 84.62 117 ARG A O 1
ATOM 926 N N . GLY A 1 118 ? 13.094 -14.781 3.256 1 78.25 118 GLY A N 1
ATOM 927 C CA . GLY A 1 118 ? 14.422 -14.414 3.727 1 78.25 118 GLY A CA 1
ATOM 928 C C . GLY A 1 118 ? 14.406 -13.75 5.09 1 78.25 118 GLY A C 1
ATOM 929 O O . GLY A 1 118 ? 15.438 -13.672 5.762 1 78.25 118 GLY A O 1
ATOM 930 N N . ASN A 1 119 ? 13.32 -13.406 5.719 1 64.44 119 ASN A N 1
ATOM 931 C CA . ASN A 1 119 ? 13.109 -12.773 7.016 1 64.44 119 ASN A CA 1
ATOM 932 C C . ASN A 1 119 ? 14.18 -11.734 7.316 1 64.44 119 ASN A C 1
ATOM 934 O O . ASN A 1 119 ? 14.758 -11.727 8.406 1 64.44 119 ASN A O 1
ATOM 938 N N . PHE A 1 120 ? 14.578 -10.992 6.355 1 65.56 120 PHE A N 1
ATOM 939 C CA . PHE A 1 120 ? 15.641 -10.031 6.641 1 65.56 120 PHE A CA 1
ATOM 940 C C . PHE A 1 120 ? 15.164 -8.977 7.633 1 65.56 120 PHE A C 1
ATOM 942 O O . PHE A 1 120 ? 14.242 -8.211 7.34 1 65.56 120 PHE A O 1
ATOM 949 N N . ASP A 1 121 ? 15.578 -9.172 8.875 1 65.88 121 ASP A N 1
ATOM 950 C CA . ASP A 1 121 ? 15.172 -8.359 10.008 1 65.88 121 ASP A CA 1
ATOM 951 C C . ASP A 1 121 ? 15.648 -6.922 9.859 1 65.88 121 ASP A C 1
ATOM 953 O O . ASP A 1 121 ? 15.172 -6.023 10.562 1 65.88 121 ASP A O 1
ATOM 957 N N . LYS A 1 122 ? 16.5 -6.703 8.891 1 71.25 122 LYS A N 1
ATOM 958 C CA . LYS A 1 122 ? 17.141 -5.395 8.852 1 71.25 122 LYS A CA 1
ATOM 959 C C . LYS A 1 122 ? 16.391 -4.438 7.938 1 71.25 122 LYS A C 1
ATOM 961 O O . LYS A 1 122 ? 16.625 -3.227 7.961 1 71.25 122 LYS A O 1
ATOM 966 N N . THR A 1 123 ? 15.625 -5.156 7.188 1 77.81 123 THR A N 1
ATOM 967 C CA . THR A 1 123 ? 14.883 -4.297 6.27 1 77.81 123 THR A CA 1
ATOM 968 C C . THR A 1 123 ? 13.383 -4.398 6.527 1 77.81 123 THR A C 1
ATOM 970 O O . THR A 1 123 ? 12.875 -5.469 6.875 1 77.81 123 THR A O 1
ATOM 973 N N . LEU A 1 124 ? 12.797 -3.25 6.414 1 87.5 124 LEU A N 1
ATOM 974 C CA . LEU A 1 124 ? 11.352 -3.244 6.637 1 87.5 124 LEU A CA 1
ATOM 975 C C . LEU A 1 124 ? 10.602 -3.594 5.355 1 87.5 124 LEU A C 1
ATOM 977 O O . LEU A 1 124 ? 9.398 -3.855 5.391 1 87.5 124 LEU A O 1
ATOM 981 N N . LEU A 1 125 ? 11.406 -3.666 4.23 1 92.88 125 LEU A N 1
ATOM 982 C CA . LEU A 1 125 ? 10.789 -3.982 2.947 1 92.88 125 LEU A CA 1
ATOM 983 C C . LEU A 1 125 ? 11.68 -4.906 2.127 1 92.88 125 LEU A C 1
ATOM 985 O O . LEU A 1 125 ? 12.828 -4.562 1.832 1 92.88 125 LEU A O 1
ATOM 989 N N . GLY A 1 126 ? 11.18 -6.008 1.763 1 93.5 126 GLY A N 1
ATOM 990 C CA . GLY A 1 126 ? 11.938 -6.98 0.989 1 93.5 126 GLY A CA 1
ATOM 991 C C . GLY A 1 126 ? 12.109 -6.582 -0.464 1 93.5 126 GLY A C 1
ATOM 992 O O . GLY A 1 126 ? 11.438 -5.668 -0.949 1 93.5 126 GLY A O 1
ATOM 993 N N . SER A 1 127 ? 12.93 -7.336 -1.137 1 93.12 127 SER A N 1
ATOM 994 C CA . SER A 1 127 ? 13.336 -7 -2.498 1 93.12 127 SER A CA 1
ATOM 995 C C . SER A 1 127 ? 12.18 -7.137 -3.475 1 93.12 127 SER A C 1
ATOM 997 O O . SER A 1 127 ? 12 -6.293 -4.359 1 93.12 127 SER A O 1
ATOM 999 N N . VAL A 1 128 ? 11.367 -8.172 -3.324 1 95.19 128 VAL A N 1
ATOM 1000 C CA . VAL A 1 128 ? 10.258 -8.367 -4.25 1 95.19 128 VAL A CA 1
ATOM 1001 C C . VAL A 1 128 ? 9.18 -7.32 -3.996 1 95.19 128 VAL A C 1
ATOM 1003 O O . VAL A 1 128 ? 8.68 -6.699 -4.938 1 95.19 128 VAL A O 1
ATOM 1006 N N . SER A 1 129 ? 8.852 -7.098 -2.742 1 96.44 129 SER A N 1
ATOM 1007 C CA . SER A 1 129 ? 7.855 -6.078 -2.42 1 96.44 129 SER A CA 1
ATOM 1008 C C . SER A 1 129 ? 8.305 -4.699 -2.906 1 96.44 129 SER A C 1
ATOM 1010 O O . SER A 1 129 ? 7.504 -3.947 -3.467 1 96.44 129 SER A O 1
ATOM 1012 N N . ASN A 1 130 ? 9.539 -4.41 -2.688 1 95.19 130 ASN A N 1
ATOM 1013 C CA . ASN A 1 130 ? 10.07 -3.143 -3.17 1 95.19 130 ASN A CA 1
ATOM 1014 C C . ASN A 1 130 ? 9.977 -3.035 -4.688 1 95.19 130 ASN A C 1
ATOM 1016 O O . ASN A 1 130 ? 9.555 -2.008 -5.219 1 95.19 130 ASN A O 1
ATOM 1020 N N . GLY A 1 131 ? 10.375 -4.078 -5.363 1 96.38 131 GLY A N 1
ATOM 1021 C CA . GLY A 1 131 ? 10.312 -4.09 -6.816 1 96.38 131 GLY A CA 1
ATOM 1022 C C . GLY A 1 131 ? 8.906 -3.904 -7.355 1 96.38 131 GLY A C 1
ATOM 1023 O O . GLY A 1 131 ? 8.695 -3.135 -8.289 1 96.38 131 GLY A O 1
ATOM 1024 N N . VAL A 1 132 ? 7.977 -4.574 -6.75 1 97.12 132 VAL A N 1
ATOM 1025 C CA . VAL A 1 132 ? 6.586 -4.469 -7.184 1 97.12 132 VAL A CA 1
ATOM 1026 C C . VAL A 1 132 ? 6.066 -3.061 -6.914 1 97.12 132 VAL A C 1
ATOM 1028 O O . VAL A 1 132 ? 5.41 -2.457 -7.766 1 97.12 132 VAL A O 1
ATOM 1031 N N . MET A 1 133 ? 6.395 -2.553 -5.785 1 95.38 133 MET A N 1
ATOM 1032 C CA . MET A 1 133 ? 5.969 -1.2 -5.438 1 95.38 133 MET A CA 1
ATOM 1033 C C . MET A 1 133 ? 6.492 -0.187 -6.449 1 95.38 133 MET A C 1
ATOM 1035 O O . MET A 1 133 ? 5.777 0.737 -6.836 1 95.38 133 MET A O 1
ATOM 1039 N N . GLN A 1 134 ? 7.617 -0.375 -6.898 1 94.88 134 GLN A N 1
ATOM 1040 C CA . GLN A 1 134 ? 8.273 0.567 -7.797 1 94.88 134 GLN A CA 1
ATOM 1041 C C . GLN A 1 134 ? 7.703 0.469 -9.211 1 94.88 134 GLN A C 1
ATOM 1043 O O . GLN A 1 134 ? 7.676 1.459 -9.945 1 94.88 134 GLN A O 1
ATOM 1048 N N . LYS A 1 135 ? 7.172 -0.697 -9.516 1 95.62 135 LYS A N 1
ATOM 1049 C CA . LYS A 1 135 ? 6.938 -0.936 -10.938 1 95.62 135 LYS A CA 1
ATOM 1050 C C . LYS A 1 135 ? 5.445 -1.099 -11.227 1 95.62 135 LYS A C 1
ATOM 1052 O O . LYS A 1 135 ? 5.016 -0.972 -12.375 1 95.62 135 LYS A O 1
ATOM 1057 N N . ALA A 1 136 ? 4.703 -1.455 -10.227 1 95.94 136 ALA A N 1
ATOM 1058 C CA . ALA A 1 136 ? 3.283 -1.706 -10.453 1 95.94 136 ALA A CA 1
ATOM 1059 C C . ALA A 1 136 ? 2.562 -0.431 -10.883 1 95.94 136 ALA A C 1
ATOM 1061 O O . ALA A 1 136 ? 2.83 0.65 -10.359 1 95.94 136 ALA A O 1
ATOM 1062 N N . LYS A 1 137 ? 1.591 -0.56 -11.734 1 94.19 137 LYS A N 1
ATOM 1063 C CA . LYS A 1 137 ? 0.795 0.578 -12.188 1 94.19 137 LYS A CA 1
ATOM 1064 C C . LYS A 1 137 ? -0.527 0.66 -11.43 1 94.19 137 LYS A C 1
ATOM 1066 O O . LYS A 1 137 ? -1.209 1.687 -11.477 1 94.19 137 LYS A O 1
ATOM 1071 N N . CYS A 1 138 ? -0.879 -0.384 -10.805 1 95.75 138 CYS A N 1
ATOM 1072 C CA . CYS A 1 138 ? -2.068 -0.393 -9.961 1 95.75 138 CYS A CA 1
ATOM 1073 C C . CYS A 1 138 ? -1.701 -0.155 -8.5 1 95.75 138 CYS A C 1
ATOM 1075 O O . CYS A 1 138 ? -0.528 -0.23 -8.133 1 95.75 138 CYS A O 1
ATOM 1077 N N . PRO A 1 139 ? -2.648 0.131 -7.664 1 97.19 139 PRO A N 1
ATOM 1078 C CA . PRO A 1 139 ? -2.398 0.301 -6.23 1 97.19 139 PRO A CA 1
ATOM 1079 C C . PRO A 1 139 ? -1.767 -0.933 -5.59 1 97.19 139 PRO A C 1
ATOM 1081 O O . PRO A 1 139 ? -2.078 -2.062 -5.98 1 97.19 139 PRO A O 1
ATOM 1084 N N . VAL A 1 140 ? -0.882 -0.706 -4.633 1 98 140 VAL A N 1
ATOM 1085 C CA . VAL A 1 140 ? -0.222 -1.776 -3.893 1 98 140 VAL A CA 1
ATOM 1086 C C . VAL A 1 140 ? -0.37 -1.535 -2.393 1 98 140 VAL A C 1
ATOM 1088 O O . VAL A 1 140 ? -0.069 -0.445 -1.899 1 98 140 VAL A O 1
ATOM 1091 N N . LEU A 1 141 ? -0.863 -2.492 -1.732 1 98.12 141 LEU A N 1
ATOM 1092 C CA . LEU A 1 141 ? -0.949 -2.502 -0.277 1 98.12 141 LEU A CA 1
ATOM 1093 C C . LEU A 1 141 ? 0.102 -3.43 0.324 1 98.12 141 LEU A C 1
ATOM 1095 O O . LEU A 1 141 ? 0.068 -4.641 0.099 1 98.12 141 LEU A O 1
ATOM 1099 N N . ILE A 1 142 ? 0.989 -2.836 1.064 1 97.88 142 ILE A N 1
ATOM 1100 C CA . ILE A 1 142 ? 2.025 -3.604 1.744 1 97.88 142 ILE A CA 1
ATOM 1101 C C . ILE A 1 142 ? 1.615 -3.854 3.193 1 97.88 142 ILE A C 1
ATOM 1103 O O . ILE A 1 142 ? 1.415 -2.91 3.961 1 97.88 142 ILE A O 1
ATOM 1107 N N . ILE A 1 143 ? 1.516 -5.109 3.502 1 97 143 ILE A N 1
ATOM 1108 C CA . ILE A 1 143 ? 1.223 -5.516 4.871 1 97 143 ILE A CA 1
ATOM 1109 C C . ILE A 1 143 ? 2.525 -5.715 5.641 1 97 143 ILE A C 1
ATOM 1111 O O . ILE A 1 143 ? 3.447 -6.375 5.156 1 97 143 ILE A O 1
ATOM 1115 N N . LYS A 1 144 ? 2.537 -5.066 6.801 1 92.5 144 LYS A N 1
ATOM 1116 C CA . LYS A 1 144 ? 3.77 -5.086 7.586 1 92.5 144 LYS A CA 1
ATOM 1117 C C . LYS A 1 144 ? 3.686 -6.113 8.711 1 92.5 144 LYS A C 1
ATOM 1119 O O . LYS A 1 144 ? 2.594 -6.539 9.094 1 92.5 144 LYS A O 1
ATOM 1124 N N . ASN A 1 145 ? 4.875 -6.5 9.156 1 78.5 145 ASN A N 1
ATOM 1125 C CA . ASN A 1 145 ? 4.984 -7.543 10.172 1 78.5 145 ASN A CA 1
ATOM 1126 C C . ASN A 1 145 ? 4.652 -7.016 11.562 1 78.5 145 ASN A C 1
ATOM 1128 O O . ASN A 1 145 ? 4.824 -5.824 11.836 1 78.5 145 ASN A O 1
ATOM 1132 N N . MET B 1 1 ? -12.375 -5.594 11.727 1 57.03 1 MET B N 1
ATOM 1133 C CA . MET B 1 1 ? -12.43 -4.586 10.672 1 57.03 1 MET B CA 1
ATOM 1134 C C . MET B 1 1 ? -11.055 -4.367 10.055 1 57.03 1 MET B C 1
ATOM 1136 O O . MET B 1 1 ? -10.031 -4.512 10.734 1 57.03 1 MET B O 1
ATOM 1140 N N . ALA B 1 2 ? -11.023 -4.113 8.562 1 67.88 2 ALA B N 1
ATOM 1141 C CA . ALA B 1 2 ? -9.695 -4.285 7.973 1 67.88 2 ALA B CA 1
ATOM 1142 C C . ALA B 1 2 ? -8.742 -3.195 8.438 1 67.88 2 ALA B C 1
ATOM 1144 O O . ALA B 1 2 ? -7.617 -3.482 8.859 1 67.88 2 ALA B O 1
ATOM 1145 N N . PHE B 1 3 ? -9.273 -1.847 8.641 1 89.44 3 PHE B N 1
ATOM 1146 C CA . PHE B 1 3 ? -8.469 -0.711 9.07 1 89.44 3 PHE B CA 1
ATOM 1147 C C . PHE B 1 3 ? -9.312 0.282 9.867 1 89.44 3 PHE B C 1
ATOM 1149 O O . PHE B 1 3 ? -10.391 0.676 9.422 1 89.44 3 PHE B O 1
ATOM 1156 N N . ASN B 1 4 ? -8.852 0.76 11.07 1 93.62 4 ASN B N 1
ATOM 1157 C CA . ASN B 1 4 ? -9.625 1.634 11.938 1 93.62 4 ASN B CA 1
ATOM 1158 C C . ASN B 1 4 ? -9.164 3.084 11.836 1 93.62 4 ASN B C 1
ATOM 1160 O O . ASN B 1 4 ? -9.992 4 11.797 1 93.62 4 ASN B O 1
ATOM 1164 N N . ASN B 1 5 ? -7.926 3.275 11.859 1 96.81 5 ASN B N 1
ATOM 1165 C CA . ASN B 1 5 ? -7.316 4.598 11.781 1 96.81 5 ASN B CA 1
ATOM 1166 C C . ASN B 1 5 ? -6.441 4.738 10.539 1 96.81 5 ASN B C 1
ATOM 1168 O O . ASN B 1 5 ? -5.348 4.176 10.477 1 96.81 5 ASN B O 1
ATOM 1172 N N . ILE B 1 6 ? -6.895 5.562 9.586 1 97.56 6 ILE B N 1
ATOM 1173 C CA . ILE B 1 6 ? -6.23 5.703 8.289 1 97.56 6 ILE B CA 1
ATOM 1174 C C . ILE B 1 6 ? -5.551 7.066 8.203 1 97.56 6 ILE B C 1
ATOM 1176 O O . ILE B 1 6 ? -6.176 8.094 8.477 1 97.56 6 ILE B O 1
ATOM 1180 N N . LEU B 1 7 ? -4.312 7.027 7.883 1 98.69 7 LEU B N 1
ATOM 1181 C CA . LEU B 1 7 ? -3.572 8.266 7.648 1 98.69 7 LEU B CA 1
ATOM 1182 C C . LEU B 1 7 ? -3.445 8.547 6.156 1 98.69 7 LEU B C 1
ATOM 1184 O O . LEU B 1 7 ? -3.094 7.656 5.379 1 98.69 7 LEU B O 1
ATOM 1188 N N . VAL B 1 8 ? -3.695 9.781 5.812 1 98.69 8 VAL B N 1
ATOM 1189 C CA . VAL B 1 8 ? -3.521 10.234 4.434 1 98.69 8 VAL B CA 1
ATOM 1190 C C . VAL B 1 8 ? -2.602 11.453 4.402 1 98.69 8 VAL B C 1
ATOM 1192 O O . VAL B 1 8 ? -3.035 12.57 4.684 1 98.69 8 VAL B O 1
ATOM 1195 N N . PRO B 1 9 ? -1.35 11.234 4.094 1 98.62 9 PRO B N 1
ATOM 1196 C CA . PRO B 1 9 ? -0.534 12.398 3.75 1 98.62 9 PRO B CA 1
ATOM 1197 C C . PRO B 1 9 ? -1.05 13.141 2.518 1 98.62 9 PRO B C 1
ATOM 1199 O O . PRO B 1 9 ? -1.336 12.516 1.493 1 98.62 9 PRO B O 1
ATOM 1202 N N . TYR B 1 10 ? -1.164 14.461 2.637 1 98 10 TYR B N 1
ATOM 1203 C CA . TYR B 1 10 ? -1.819 15.25 1.598 1 98 10 TYR B CA 1
ATOM 1204 C C . TYR B 1 10 ? -1.004 16.484 1.256 1 98 10 TYR B C 1
ATOM 1206 O O . TYR B 1 10 ? -0.706 17.312 2.131 1 98 10 TYR B O 1
ATOM 1214 N N . ASP B 1 11 ? -0.67 16.641 -0.07 1 95.19 11 ASP B N 1
ATOM 1215 C CA . ASP B 1 11 ? 0.147 17.781 -0.47 1 95.19 11 ASP B CA 1
ATOM 1216 C C . ASP B 1 11 ? -0.53 18.578 -1.582 1 95.19 11 ASP B C 1
ATOM 1218 O O . ASP B 1 11 ? 0.12 19.375 -2.273 1 95.19 11 ASP B O 1
ATOM 1222 N N . ASP B 1 12 ? -1.825 18.328 -1.861 1 95.38 12 ASP B N 1
ATOM 1223 C CA . ASP B 1 12 ? -2.684 19.031 -2.814 1 95.38 12 ASP B CA 1
ATOM 1224 C C . ASP B 1 12 ? -2.348 18.641 -4.25 1 95.38 12 ASP B C 1
ATOM 1226 O O . ASP B 1 12 ? -2.74 19.312 -5.195 1 95.38 12 ASP B O 1
ATOM 1230 N N . SER B 1 13 ? -1.562 17.594 -4.449 1 94.94 13 SER B N 1
ATOM 1231 C CA . SER B 1 13 ? -1.354 17.047 -5.781 1 94.94 13 SER B CA 1
ATOM 1232 C C . SER B 1 13 ? -2.539 16.188 -6.219 1 94.94 13 SER B C 1
ATOM 1234 O O . SER B 1 13 ? -3.369 15.805 -5.395 1 94.94 13 SER B O 1
ATOM 1236 N N . ILE B 1 14 ? -2.654 15.93 -7.461 1 95 14 ILE B N 1
ATOM 1237 C CA . ILE B 1 14 ? -3.689 15.055 -8 1 95 14 ILE B CA 1
ATOM 1238 C C . ILE B 1 14 ? -3.566 13.672 -7.379 1 95 14 ILE B C 1
ATOM 1240 O O . ILE B 1 14 ? -4.574 13.047 -7.035 1 95 14 ILE B O 1
ATOM 1244 N N . SER B 1 15 ? -2.326 13.281 -7.141 1 95.5 15 SER B N 1
ATOM 1245 C CA . SER B 1 15 ? -2.068 11.969 -6.555 1 95.5 15 SER B CA 1
ATOM 1246 C C . SER B 1 15 ? -2.561 11.898 -5.117 1 95.5 15 SER B C 1
ATOM 1248 O O . SER B 1 15 ? -3.162 10.898 -4.707 1 95.5 15 SER B O 1
ATOM 1250 N N . SER B 1 16 ? -2.303 12.977 -4.344 1 97.38 16 SER B N 1
ATOM 1251 C CA . SER B 1 16 ? -2.752 12.961 -2.957 1 97.38 16 SER B CA 1
ATOM 1252 C C . SER B 1 16 ? -4.273 13.039 -2.867 1 97.38 16 SER B C 1
ATOM 1254 O O . SER B 1 16 ? -4.875 12.469 -1.957 1 97.38 16 SER B O 1
ATOM 1256 N N . LEU B 1 17 ? -4.906 13.68 -3.85 1 97.31 17 LEU B N 1
ATOM 1257 C CA . LEU B 1 17 ? -6.367 13.719 -3.893 1 97.31 17 LEU B CA 1
ATOM 1258 C C . LEU B 1 17 ? -6.941 12.344 -4.207 1 97.31 17 LEU B C 1
ATOM 1260 O O . LEU B 1 17 ? -7.938 11.93 -3.607 1 97.31 17 LEU B O 1
ATOM 1264 N N . ARG B 1 18 ? -6.352 11.68 -5.105 1 96.69 18 ARG B N 1
ATOM 1265 C CA . ARG B 1 18 ? -6.789 10.32 -5.418 1 96.69 18 ARG B CA 1
ATOM 1266 C C . ARG B 1 18 ? -6.684 9.414 -4.195 1 96.69 18 ARG B C 1
ATOM 1268 O O . ARG B 1 18 ? -7.59 8.617 -3.928 1 96.69 18 ARG B O 1
ATOM 1275 N N . ALA B 1 19 ? -5.559 9.555 -3.51 1 97.94 19 ALA B N 1
ATOM 1276 C CA . ALA B 1 19 ? -5.379 8.781 -2.285 1 97.94 19 ALA B CA 1
ATOM 1277 C C . ALA B 1 19 ? -6.453 9.117 -1.257 1 97.94 19 ALA B C 1
ATOM 1279 O O . ALA B 1 19 ? -7.008 8.227 -0.609 1 97.94 19 ALA B O 1
ATOM 1280 N N . PHE B 1 20 ? -6.762 10.375 -1.161 1 98.31 20 PHE B N 1
ATOM 1281 C CA . PHE B 1 20 ? -7.801 10.836 -0.242 1 98.31 20 PHE B CA 1
ATOM 1282 C C . PHE B 1 20 ? -9.148 10.227 -0.607 1 98.31 20 PHE B C 1
ATOM 1284 O O . PHE B 1 20 ? -9.852 9.695 0.254 1 98.31 20 PHE B O 1
ATOM 1291 N N . ASN B 1 21 ? -9.477 10.281 -1.856 1 97.44 21 ASN B N 1
ATOM 1292 C CA . ASN B 1 21 ? -10.758 9.734 -2.299 1 97.44 21 ASN B CA 1
ATOM 1293 C C . ASN B 1 21 ? -10.844 8.234 -2.039 1 97.44 21 ASN B C 1
ATOM 1295 O O . ASN B 1 21 ? -11.898 7.73 -1.64 1 97.44 21 ASN B O 1
ATOM 1299 N N . LYS B 1 22 ? -9.766 7.578 -2.244 1 96.19 22 LYS B N 1
ATOM 1300 C CA . LYS B 1 22 ? -9.742 6.148 -1.955 1 96.19 22 LYS B CA 1
ATOM 1301 C C . LYS B 1 22 ? -9.914 5.883 -0.461 1 96.19 22 LYS B C 1
ATOM 1303 O O . LYS B 1 22 ? -10.594 4.938 -0.064 1 96.19 22 LYS B O 1
ATOM 1308 N N . ALA B 1 23 ? -9.273 6.723 0.348 1 97.31 23 ALA B N 1
ATOM 1309 C CA . ALA B 1 23 ? -9.43 6.605 1.796 1 97.31 23 ALA B CA 1
ATOM 1310 C C . ALA B 1 23 ? -10.883 6.793 2.207 1 97.31 23 ALA B C 1
ATOM 1312 O O . ALA B 1 23 ? -11.391 6.066 3.061 1 97.31 23 ALA B O 1
ATOM 1313 N N . ILE B 1 24 ? -11.562 7.719 1.584 1 97.19 24 ILE B N 1
ATOM 1314 C CA . ILE B 1 24 ? -12.969 7.973 1.859 1 97.19 24 ILE B CA 1
ATOM 1315 C C . ILE B 1 24 ? -13.797 6.734 1.517 1 97.19 24 ILE B C 1
ATOM 1317 O O . ILE B 1 24 ? -14.633 6.297 2.312 1 97.19 24 ILE B O 1
ATOM 1321 N N . GLU B 1 25 ? -13.539 6.211 0.359 1 93.75 25 GLU B N 1
ATOM 1322 C CA . GLU B 1 25 ? -14.266 5.02 -0.08 1 93.75 25 GLU B CA 1
ATOM 1323 C C . GLU B 1 25 ? -14.094 3.873 0.911 1 93.75 25 GLU B C 1
ATOM 1325 O O . GLU B 1 25 ? -15.07 3.221 1.288 1 93.75 25 GLU B O 1
ATOM 1330 N N . LEU B 1 26 ? -12.883 3.697 1.337 1 92.81 26 LEU B N 1
ATOM 1331 C CA . LEU B 1 26 ? -12.578 2.602 2.252 1 92.81 26 LEU B CA 1
ATOM 1332 C C . LEU B 1 26 ? -13.188 2.855 3.627 1 92.81 26 LEU B C 1
ATOM 1334 O O . LEU B 1 26 ? -13.758 1.947 4.234 1 92.81 26 LEU B O 1
ATOM 1338 N N . ALA B 1 27 ? -13.047 4.055 4.047 1 94.19 27 ALA B N 1
ATOM 1339 C CA . ALA B 1 27 ? -13.547 4.402 5.379 1 94.19 27 ALA B CA 1
ATOM 1340 C C . ALA B 1 27 ? -15.062 4.27 5.449 1 94.19 27 ALA B C 1
ATOM 1342 O O . ALA B 1 27 ? -15.609 3.857 6.477 1 94.19 27 ALA B O 1
ATOM 1343 N N . LYS B 1 28 ? -15.695 4.621 4.379 1 91.69 28 LYS B N 1
ATOM 1344 C CA . LYS B 1 28 ? -17.156 4.523 4.312 1 91.69 28 LYS B CA 1
ATOM 1345 C C . LYS B 1 28 ? -17.625 3.086 4.531 1 91.69 28 LYS B C 1
ATOM 1347 O O . LYS B 1 28 ? -18.625 2.846 5.199 1 91.69 28 LYS B O 1
ATOM 1352 N N . GLN B 1 29 ? -16.859 2.215 4.074 1 85.5 29 GLN B N 1
ATOM 1353 C CA . GLN B 1 29 ? -17.25 0.808 4.109 1 85.5 29 GLN B CA 1
ATOM 1354 C C . GLN B 1 29 ? -16.859 0.169 5.441 1 85.5 29 GLN B C 1
ATOM 1356 O O . GLN B 1 29 ? -17.516 -0.781 5.891 1 85.5 29 GLN B O 1
ATOM 1361 N N . HIS B 1 30 ? -15.898 0.754 6.133 1 85.62 30 HIS B N 1
ATOM 1362 C CA . HIS B 1 30 ? -15.359 0.087 7.312 1 85.62 30 HIS B CA 1
ATOM 1363 C C . HIS B 1 30 ? -15.602 0.914 8.57 1 85.62 30 HIS B C 1
ATOM 1365 O O . HIS B 1 30 ? -15.188 0.522 9.664 1 85.62 30 HIS B O 1
ATOM 1371 N N . ASN B 1 31 ? -16.219 2.068 8.43 1 89.81 31 ASN B N 1
ATOM 1372 C CA . ASN B 1 31 ? -16.422 2.998 9.539 1 89.81 31 ASN B CA 1
ATOM 1373 C C . ASN B 1 31 ? -15.086 3.398 10.172 1 89.81 31 ASN B C 1
ATOM 1375 O O . ASN B 1 31 ? -14.945 3.379 11.391 1 89.81 31 ASN B O 1
ATOM 1379 N N . SER B 1 32 ? -14.117 3.613 9.336 1 94.38 32 SER B N 1
ATOM 1380 C CA . SER B 1 32 ? -12.773 4.012 9.766 1 94.38 32 SER B CA 1
ATOM 1381 C C . SER B 1 32 ? -12.695 5.516 10 1 94.38 32 SER B C 1
ATOM 1383 O O . SER B 1 32 ? -13.562 6.27 9.547 1 94.38 32 SER B O 1
ATOM 1385 N N . HIS B 1 33 ? -11.742 5.855 10.766 1 97.12 33 HIS B N 1
ATOM 1386 C CA . HIS B 1 33 ? -11.398 7.258 10.992 1 97.12 33 HIS B CA 1
ATOM 1387 C C . HIS B 1 33 ? -10.211 7.68 10.133 1 97.12 33 HIS B C 1
ATOM 1389 O O . HIS B 1 33 ? -9.219 6.953 10.047 1 97.12 33 HIS B O 1
ATOM 1395 N N . ILE B 1 34 ? -10.375 8.859 9.469 1 98 34 ILE B N 1
ATOM 1396 C CA . ILE B 1 34 ? -9.305 9.32 8.602 1 98 34 ILE B CA 1
ATOM 1397 C C . ILE B 1 34 ? -8.57 10.492 9.258 1 98 34 ILE B C 1
ATOM 1399 O O . ILE B 1 34 ? -9.203 11.383 9.836 1 98 34 ILE B O 1
ATOM 1403 N N . LYS B 1 35 ? -7.297 10.43 9.25 1 98.62 35 LYS B N 1
ATOM 1404 C CA . LYS B 1 35 ? -6.441 11.555 9.609 1 98.62 35 LYS B CA 1
ATOM 1405 C C . LYS B 1 35 ? -5.656 12.055 8.398 1 98.62 35 LYS B C 1
ATOM 1407 O O . LYS B 1 35 ? -4.906 11.289 7.781 1 98.62 35 LYS B O 1
ATOM 1412 N N . VAL B 1 36 ? -5.844 13.32 8.07 1 98.75 36 VAL B N 1
ATOM 1413 C CA . VAL B 1 36 ? -5.109 13.938 6.969 1 98.75 36 VAL B CA 1
ATOM 1414 C C . VAL B 1 36 ? -3.988 14.812 7.523 1 98.75 36 VAL B C 1
ATOM 1416 O O . VAL B 1 36 ? -4.223 15.656 8.391 1 98.75 36 VAL B O 1
ATOM 1419 N N . VAL B 1 37 ? -2.803 14.594 6.996 1 98.31 37 VAL B N 1
ATOM 1420 C CA . VAL B 1 37 ? -1.68 15.406 7.453 1 98.31 37 VAL B CA 1
ATOM 1421 C C . VAL B 1 37 ? -1.031 16.109 6.266 1 98.31 37 VAL B C 1
ATOM 1423 O O . VAL B 1 37 ? -0.884 15.516 5.191 1 98.31 37 VAL B O 1
ATOM 1426 N N . SER B 1 38 ? -0.747 17.344 6.418 1 98.06 38 SER B N 1
ATOM 1427 C CA . SER B 1 38 ? 0.07 18.094 5.477 1 98.06 38 SER B CA 1
ATOM 1428 C C . SER B 1 38 ? 1.335 18.625 6.141 1 98.06 38 SER B C 1
ATOM 1430 O O . SER B 1 38 ? 1.271 19.234 7.215 1 98.06 38 SER B O 1
ATOM 1432 N N . CYS B 1 39 ? 2.432 18.344 5.484 1 96.12 39 CYS B N 1
ATOM 1433 C CA . CYS B 1 39 ? 3.715 18.812 5.996 1 96.12 39 C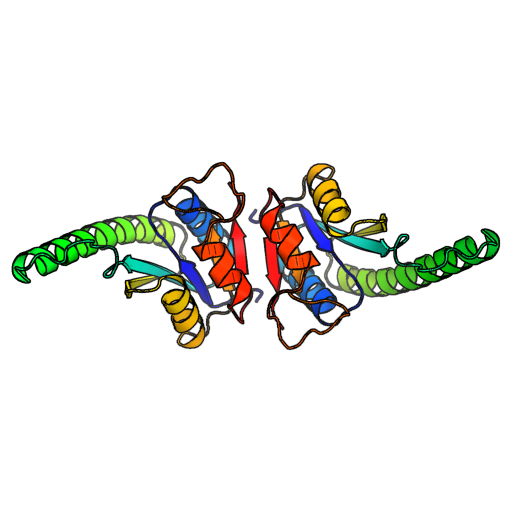YS B CA 1
ATOM 1434 C C . CYS B 1 39 ? 4.156 20.078 5.277 1 96.12 39 CYS B C 1
ATOM 1436 O O . CYS B 1 39 ? 4.27 20.094 4.051 1 96.12 39 CYS B O 1
ATOM 1438 N N . LEU B 1 40 ? 4.352 21.125 5.973 1 92.69 40 LEU B N 1
ATOM 1439 C CA . LEU B 1 40 ? 4.906 22.359 5.441 1 92.69 40 LEU B CA 1
ATOM 1440 C C . LEU B 1 40 ? 6.414 22.422 5.656 1 92.69 40 LEU B C 1
ATOM 1442 O O . LEU B 1 40 ? 6.883 22.406 6.797 1 92.69 40 LEU B O 1
ATOM 1446 N N . ASP B 1 41 ? 7.074 22.375 4.488 1 82.94 41 ASP B N 1
ATOM 1447 C CA . ASP B 1 41 ? 8.531 22.312 4.531 1 82.94 41 ASP B CA 1
ATOM 1448 C C . ASP B 1 41 ? 9.109 23.641 5.035 1 82.94 41 ASP B C 1
ATOM 1450 O O . ASP B 1 41 ? 8.945 24.672 4.402 1 82.94 41 ASP B O 1
ATOM 1454 N N . ILE B 1 42 ? 9.773 23.594 6.082 1 75 42 ILE B N 1
ATOM 1455 C CA . ILE B 1 42 ? 10.398 24.781 6.629 1 75 42 ILE B CA 1
ATOM 1456 C C . ILE B 1 42 ? 11.852 24.859 6.164 1 75 42 ILE B C 1
ATOM 1458 O O . ILE B 1 42 ? 12.477 25.922 6.238 1 75 42 ILE B O 1
ATOM 1462 N N . GLY B 1 43 ? 12.414 23.703 5.758 1 63.78 43 GLY B N 1
ATOM 1463 C CA . GLY B 1 43 ? 13.805 23.703 5.32 1 63.78 43 GLY B CA 1
ATOM 1464 C C . GLY B 1 43 ? 13.984 24.281 3.932 1 63.78 43 GLY B C 1
ATOM 1465 O O . GLY B 1 43 ? 15.047 24.828 3.615 1 63.78 43 GLY B O 1
ATOM 1466 N N . ASN B 1 44 ? 13.156 23.891 2.98 1 56.78 44 ASN B N 1
ATOM 1467 C CA . ASN B 1 44 ? 13.352 24.328 1.601 1 56.78 44 ASN B CA 1
ATOM 1468 C C . ASN B 1 44 ? 12.977 25.797 1.416 1 56.78 44 ASN B C 1
ATOM 1470 O O . ASN B 1 44 ? 12.93 26.297 0.289 1 56.78 44 ASN B O 1
ATOM 1474 N N . LEU B 1 45 ? 12.438 26.266 2.379 1 54.38 45 LEU B N 1
ATOM 1475 C CA . LEU B 1 45 ? 12.312 27.719 2.176 1 54.38 45 LEU B CA 1
ATOM 1476 C C . LEU B 1 45 ? 13.68 28.359 1.988 1 54.38 45 LEU B C 1
ATOM 1478 O O . LEU B 1 45 ? 14.492 28.375 2.916 1 54.38 45 LEU B O 1
ATOM 1482 N N . GLY B 1 46 ? 14.211 27.859 0.923 1 53.62 46 GLY B N 1
ATOM 1483 C CA . GLY B 1 46 ? 15.523 28.422 0.674 1 53.62 46 GLY B CA 1
ATOM 1484 C C . GLY B 1 46 ? 15.969 29.391 1.75 1 53.62 46 GLY B C 1
ATOM 1485 O O . GLY B 1 46 ? 16.547 28.984 2.766 1 53.62 46 GLY B O 1
ATOM 1486 N N . GLY B 1 47 ? 16.125 30.656 1.488 1 55.47 47 GLY B N 1
ATOM 1487 C CA . GLY B 1 47 ? 16.734 31.766 2.203 1 55.47 47 GLY B CA 1
ATOM 1488 C C . GLY B 1 47 ? 15.82 32.375 3.252 1 55.47 47 GLY B C 1
ATOM 1489 O O . GLY B 1 47 ? 15.031 33.281 2.951 1 55.47 47 GLY B O 1
ATOM 1490 N N . TRP B 1 48 ? 15.609 31.312 4.305 1 58.88 48 TRP B N 1
ATOM 1491 C CA . TRP B 1 48 ? 15.039 32.125 5.363 1 58.88 48 TRP B CA 1
ATOM 1492 C C . TRP B 1 48 ? 15.562 33.562 5.277 1 58.88 48 TRP B C 1
ATOM 1494 O O . TRP B 1 48 ? 16.766 33.781 5.113 1 58.88 48 TRP B O 1
ATOM 1504 N N . TYR B 1 49 ? 14.672 34.25 4.816 1 62.53 49 TYR B N 1
ATOM 1505 C CA . TYR B 1 49 ? 15.055 35.656 4.832 1 62.53 49 TYR B CA 1
ATOM 1506 C C . TYR B 1 49 ? 15.656 36.031 6.176 1 62.53 49 TYR B C 1
ATOM 1508 O O . TYR B 1 49 ? 15.289 35.469 7.211 1 62.53 49 TYR B O 1
ATOM 1516 N N . ILE B 1 50 ? 16.625 36.781 5.98 1 66.44 50 ILE B N 1
ATOM 1517 C CA . ILE B 1 50 ? 17.25 37.344 7.172 1 66.44 50 ILE B CA 1
ATOM 1518 C C . ILE B 1 50 ? 16.188 37.875 8.125 1 66.44 50 ILE B C 1
ATOM 1520 O O . ILE B 1 50 ? 16.297 37.688 9.344 1 66.44 50 ILE B O 1
ATOM 1524 N N . ASP B 1 51 ? 15.133 38.312 7.438 1 72.94 51 ASP B N 1
ATOM 1525 C CA . ASP B 1 51 ? 14.078 38.906 8.258 1 72.94 51 ASP B CA 1
ATOM 1526 C C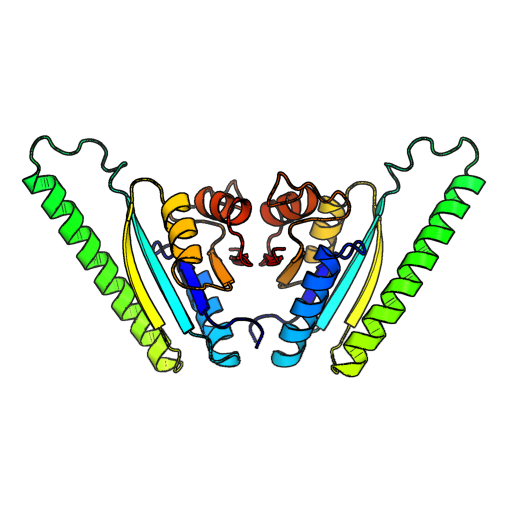 . ASP B 1 51 ? 13.062 37.844 8.68 1 72.94 51 ASP B C 1
ATOM 1528 O O . ASP B 1 51 ? 12.305 37.312 7.852 1 72.94 51 ASP B O 1
ATOM 1532 N N . LYS B 1 52 ? 12.984 37.438 9.82 1 75.25 52 LYS B N 1
ATOM 1533 C CA . LYS B 1 52 ? 12.125 36.438 10.43 1 75.25 52 LYS B CA 1
ATOM 1534 C C . LYS B 1 52 ? 10.648 36.75 10.219 1 75.25 52 LYS B C 1
ATOM 1536 O O . LYS B 1 52 ? 9.805 35.875 10.188 1 75.25 52 LYS B O 1
ATOM 1541 N N . ARG B 1 53 ? 10.406 38.094 10.078 1 77.12 53 ARG B N 1
ATOM 1542 C CA . ARG B 1 53 ? 9.023 38.531 9.883 1 77.12 53 ARG B CA 1
ATOM 1543 C C . ARG B 1 53 ? 8.484 38.031 8.547 1 77.12 53 ARG B C 1
ATOM 1545 O O . ARG B 1 53 ? 7.32 37.625 8.445 1 77.12 53 ARG B O 1
ATOM 1552 N N . ILE B 1 54 ? 9.367 37.969 7.641 1 78.88 54 ILE B N 1
ATOM 1553 C CA . ILE B 1 54 ? 8.984 37.531 6.305 1 78.88 54 ILE B CA 1
ATOM 1554 C C . ILE B 1 54 ? 8.727 36 6.312 1 78.88 54 ILE B C 1
ATOM 1556 O O . ILE B 1 54 ? 7.738 35.531 5.746 1 78.88 54 ILE B O 1
ATOM 1560 N N . ASN B 1 55 ? 9.516 35.281 7.027 1 79.69 55 ASN B N 1
ATOM 1561 C CA . ASN B 1 55 ? 9.344 33.844 7.129 1 79.69 55 ASN B CA 1
ATOM 1562 C C . ASN B 1 55 ? 8.031 33.469 7.824 1 79.69 55 ASN B C 1
ATOM 1564 O O . ASN B 1 55 ? 7.34 32.531 7.406 1 79.69 55 ASN B O 1
ATOM 1568 N N . LYS B 1 56 ? 7.777 34.219 8.805 1 83.94 56 LYS B N 1
ATOM 1569 C CA . LYS B 1 56 ? 6.539 34 9.539 1 83.94 56 LYS B CA 1
ATOM 1570 C C . LYS B 1 56 ? 5.32 34.25 8.664 1 83.94 56 LYS B C 1
ATOM 1572 O O . LYS B 1 56 ? 4.332 33.5 8.734 1 83.94 56 LYS B O 1
ATOM 1577 N N . ASP B 1 57 ? 5.465 35.25 7.875 1 86.56 57 ASP B N 1
ATOM 1578 C CA . ASP B 1 57 ? 4.355 35.594 6.992 1 86.56 57 ASP B CA 1
ATOM 1579 C C . ASP B 1 57 ? 4.145 34.531 5.926 1 86.56 57 ASP B C 1
ATOM 1581 O O . ASP B 1 57 ? 3.006 34.188 5.605 1 86.56 57 ASP B O 1
ATOM 1585 N N . ILE B 1 58 ? 5.164 34.031 5.512 1 85.5 58 ILE B N 1
ATOM 1586 C CA . ILE B 1 58 ? 5.098 33 4.492 1 85.5 58 ILE B CA 1
ATOM 1587 C C . ILE B 1 58 ? 4.449 31.734 5.078 1 85.5 58 ILE B C 1
ATOM 1589 O O . ILE B 1 58 ? 3.564 31.141 4.457 1 85.5 58 ILE B O 1
ATOM 1593 N N . MET B 1 59 ? 4.844 31.438 6.215 1 88.69 59 MET B N 1
ATOM 1594 C CA . MET B 1 59 ? 4.305 30.25 6.871 1 88.69 59 MET B CA 1
ATOM 1595 C C . MET B 1 59 ? 2.828 30.438 7.195 1 88.69 59 MET B C 1
ATOM 1597 O O . MET B 1 59 ? 2.037 29.5 7.047 1 88.69 59 MET B O 1
ATOM 1601 N N . ARG B 1 60 ? 2.512 31.594 7.594 1 91.12 60 ARG B N 1
ATOM 1602 C CA . ARG B 1 60 ? 1.114 31.906 7.895 1 91.12 60 ARG B CA 1
ATOM 1603 C C . ARG B 1 60 ? 0.241 31.734 6.656 1 91.12 60 ARG B C 1
ATOM 1605 O O . ARG B 1 60 ? -0.847 31.172 6.723 1 91.12 60 ARG B O 1
ATOM 1612 N N . LYS B 1 61 ? 0.714 32.25 5.602 1 92.06 61 LYS B N 1
ATOM 1613 C CA . LYS B 1 61 ? -0.028 32.125 4.348 1 92.06 61 LYS B CA 1
ATOM 1614 C C . LYS B 1 61 ? -0.153 30.688 3.898 1 92.06 61 LYS B C 1
ATOM 1616 O O . LYS B 1 61 ? -1.221 30.25 3.455 1 92.06 61 LYS B O 1
ATOM 1621 N N . ALA B 1 62 ? 0.884 30 4.074 1 92.38 62 ALA B N 1
ATOM 1622 C CA . ALA B 1 62 ? 0.875 28.578 3.711 1 92.38 62 ALA B CA 1
ATOM 1623 C C . ALA B 1 62 ? -0.128 27.797 4.559 1 92.38 62 ALA B C 1
ATOM 1625 O O . ALA B 1 62 ? -0.865 26.953 4.043 1 92.38 62 ALA B O 1
ATOM 1626 N N . LYS B 1 63 ? -0.083 28.078 5.797 1 95.25 63 LYS B N 1
ATOM 1627 C CA . LYS B 1 63 ? -1.017 27.422 6.707 1 95.25 63 LYS B CA 1
ATOM 1628 C C . LYS B 1 63 ? -2.461 27.75 6.336 1 95.25 63 LYS B C 1
ATOM 1630 O O . LYS B 1 63 ? -3.318 26.859 6.332 1 95.25 63 LYS B O 1
ATOM 1635 N N . LYS B 1 64 ? -2.699 28.969 5.996 1 96 64 LYS B N 1
ATOM 1636 C CA . LYS B 1 64 ? -4.051 29.375 5.625 1 96 64 LYS B CA 1
ATOM 1637 C C . LYS B 1 64 ? -4.508 28.672 4.352 1 96 64 LYS B C 1
ATOM 1639 O O . LYS B 1 64 ? -5.645 28.188 4.277 1 96 64 LYS B O 1
ATOM 1644 N N . ILE B 1 65 ? -3.684 28.609 3.422 1 95.75 65 ILE B N 1
ATOM 1645 C CA . ILE B 1 65 ? -3.994 27.922 2.174 1 95.75 65 ILE B CA 1
ATOM 1646 C C . ILE B 1 65 ? -4.32 26.469 2.459 1 95.75 65 ILE B C 1
ATOM 1648 O O . ILE B 1 65 ? -5.301 25.922 1.937 1 95.75 65 ILE B O 1
ATOM 1652 N N . THR B 1 66 ? -3.52 25.844 3.307 1 96.81 66 THR B N 1
ATOM 1653 C CA . THR B 1 66 ? -3.721 24.453 3.66 1 96.81 66 THR B CA 1
ATOM 1654 C C . THR B 1 66 ? -5.043 24.266 4.398 1 96.81 66 THR B C 1
ATOM 1656 O O . THR B 1 66 ? -5.773 23.297 4.141 1 96.81 66 THR B O 1
ATOM 1659 N N . GLU B 1 67 ? -5.34 25.141 5.254 1 97.62 67 GLU B N 1
ATOM 1660 C CA . GLU B 1 67 ? -6.602 25.078 5.988 1 97.62 67 GLU B CA 1
ATOM 1661 C C . GLU B 1 67 ? -7.797 25.188 5.043 1 97.62 67 GLU B C 1
ATOM 1663 O O . GLU B 1 67 ? -8.797 24.5 5.223 1 97.62 67 GLU B O 1
ATOM 1668 N N . ASP B 1 68 ? -7.68 26.031 4.078 1 97.38 68 ASP B N 1
ATOM 1669 C CA . ASP B 1 68 ? -8.734 26.156 3.078 1 97.38 68 ASP B CA 1
ATOM 1670 C C . ASP B 1 68 ? -8.922 24.844 2.309 1 97.38 68 ASP B C 1
ATOM 1672 O O . ASP B 1 68 ? -10.047 24.422 2.041 1 97.38 68 ASP B O 1
ATOM 1676 N N . LEU B 1 69 ? -7.859 24.297 1.954 1 97.06 69 LEU B N 1
ATOM 1677 C CA . LEU B 1 69 ? -7.906 23 1.274 1 97.06 69 LEU B CA 1
ATOM 1678 C C . LEU B 1 69 ? -8.57 21.953 2.154 1 97.06 69 LEU B C 1
ATOM 1680 O O . LEU B 1 69 ? -9.406 21.172 1.684 1 97.06 69 LEU B O 1
ATOM 1684 N N . PHE B 1 70 ? -8.195 21.922 3.451 1 98.38 70 PHE B N 1
ATOM 1685 C CA . PHE B 1 70 ? -8.75 20.969 4.402 1 98.38 70 PHE B CA 1
ATOM 1686 C C . PHE B 1 70 ? -10.258 21.141 4.523 1 98.38 70 PHE B C 1
ATOM 1688 O O . PHE B 1 70 ? -11 20.172 4.68 1 98.38 70 PHE B O 1
ATOM 1695 N N . SER B 1 71 ? -10.703 22.375 4.406 1 98.25 71 SER B N 1
ATOM 1696 C CA . SER B 1 71 ? -12.141 22.641 4.477 1 98.25 71 SER B CA 1
ATOM 1697 C C . SER B 1 71 ? -12.883 21.969 3.322 1 98.25 71 SER B C 1
ATOM 1699 O O . SER B 1 71 ? -13.969 21.422 3.514 1 98.25 71 SER B O 1
ATOM 1701 N N . LYS B 1 72 ? -12.297 22 2.178 1 97.94 72 LYS B N 1
ATOM 1702 C CA . LYS B 1 72 ? -12.883 21.328 1.021 1 97.94 72 LYS B CA 1
ATOM 1703 C C . LYS B 1 72 ? -12.93 19.812 1.229 1 97.94 72 LYS B C 1
ATOM 1705 O O . LYS B 1 72 ? -13.938 19.172 0.931 1 97.94 72 LYS B O 1
ATOM 1710 N N . LEU B 1 73 ? -11.859 19.297 1.749 1 98.56 73 LEU B N 1
ATOM 1711 C CA . LEU B 1 73 ? -11.805 17.859 2.016 1 98.56 73 LEU B CA 1
ATOM 1712 C C . LEU B 1 73 ? -12.82 17.453 3.082 1 98.56 73 LEU B C 1
ATOM 1714 O O . LEU B 1 73 ? -13.422 16.391 3 1 98.56 73 LEU B O 1
ATOM 1718 N N . GLU B 1 74 ? -12.945 18.297 4.055 1 98.5 74 GLU B N 1
ATOM 1719 C CA . GLU B 1 74 ? -13.914 18.047 5.113 1 98.5 74 GLU B CA 1
ATOM 1720 C C . GLU B 1 74 ? -15.328 17.953 4.555 1 98.5 74 GLU B C 1
ATOM 1722 O O . GLU B 1 74 ? -16.141 17.141 5.016 1 98.5 74 GLU B O 1
ATOM 1727 N N . GLY B 1 75 ? -15.656 18.797 3.627 1 98.38 75 GLY B N 1
ATOM 1728 C CA . GLY B 1 75 ? -16.938 18.734 2.963 1 98.38 75 GLY B CA 1
ATOM 1729 C C . GLY B 1 75 ? -17.203 17.391 2.307 1 98.38 75 GLY B C 1
ATOM 1730 O O . GLY B 1 75 ? -18.312 16.844 2.406 1 98.38 75 GLY B O 1
ATOM 1731 N N . ILE B 1 76 ? -16.234 16.891 1.691 1 97.88 76 ILE B N 1
ATOM 1732 C CA . ILE B 1 76 ? -16.344 15.578 1.043 1 97.88 76 ILE B CA 1
ATOM 1733 C C . ILE B 1 76 ? -16.562 14.5 2.094 1 97.88 76 ILE B C 1
ATOM 1735 O O . ILE B 1 76 ? -17.438 13.633 1.926 1 97.88 76 ILE B O 1
ATOM 1739 N N . ALA B 1 77 ? -15.797 14.586 3.17 1 98.25 77 ALA B N 1
ATOM 1740 C CA . ALA B 1 77 ? -15.938 13.602 4.242 1 98.25 77 ALA B CA 1
ATOM 1741 C C . ALA B 1 77 ? -17.328 13.656 4.855 1 98.25 77 ALA B C 1
ATOM 1743 O O . ALA B 1 77 ? -17.938 12.617 5.105 1 98.25 77 ALA B O 1
ATOM 1744 N N . LYS B 1 78 ? -17.812 14.875 5.062 1 97.81 78 LYS B N 1
ATOM 1745 C CA . LYS B 1 78 ? -19.141 15.062 5.641 1 97.81 78 LYS B CA 1
ATOM 1746 C C . LYS B 1 78 ? -20.219 14.477 4.738 1 97.81 78 LYS B C 1
ATOM 1748 O O . LYS B 1 78 ? -21.125 13.781 5.215 1 97.81 78 LYS B O 1
ATOM 1753 N N . LYS B 1 79 ? -20.078 14.648 3.488 1 97.62 79 LYS B N 1
ATOM 1754 C CA . LYS B 1 79 ? -21.047 14.133 2.518 1 97.62 79 LYS B CA 1
ATOM 1755 C C . LYS B 1 79 ? -21.062 12.609 2.535 1 97.62 79 LYS B C 1
ATOM 1757 O O . LYS B 1 79 ? -22.109 11.992 2.275 1 97.62 79 LYS B O 1
ATOM 1762 N N . ASN B 1 80 ? -20 12.047 2.906 1 96.81 80 ASN B N 1
ATOM 1763 C CA . ASN B 1 80 ? -19.875 10.594 2.896 1 96.81 80 ASN B CA 1
ATOM 1764 C C . ASN B 1 80 ? -20.016 10.008 4.301 1 96.81 80 ASN B C 1
ATOM 1766 O O . ASN B 1 80 ? -19.844 8.805 4.5 1 96.81 80 ASN B O 1
ATOM 1770 N N . MET B 1 81 ? -20.172 10.883 5.293 1 97.19 81 MET B N 1
ATOM 1771 C CA . MET B 1 81 ? -20.359 10.5 6.691 1 97.19 81 MET B CA 1
ATOM 1772 C C . MET B 1 81 ? -19.125 9.773 7.219 1 97.19 81 MET B C 1
ATOM 1774 O O . MET B 1 81 ? -19.234 8.734 7.871 1 97.19 81 MET B O 1
ATOM 1778 N N . VAL B 1 82 ? -18.016 10.281 6.855 1 97.44 82 VAL B N 1
ATOM 1779 C CA . VAL B 1 82 ? -16.75 9.711 7.305 1 97.44 82 VAL B CA 1
ATOM 1780 C C . VAL B 1 82 ? -16.125 10.617 8.359 1 97.44 82 VAL B C 1
ATOM 1782 O O . VAL B 1 82 ? -16.047 11.836 8.188 1 97.44 82 VAL B O 1
ATOM 1785 N N . SER B 1 83 ? -15.711 10 9.477 1 97.88 83 SER B N 1
ATOM 1786 C CA . SER B 1 83 ? -14.984 10.734 10.508 1 97.88 83 SER B CA 1
ATOM 1787 C C . SER B 1 83 ? -13.586 11.109 10.039 1 97.88 83 SER B C 1
ATOM 1789 O O . SER B 1 83 ? -12.844 10.266 9.531 1 97.88 83 SER B O 1
ATOM 1791 N N . ILE B 1 84 ? -13.273 12.461 10.211 1 98.31 84 ILE B N 1
ATOM 1792 C CA . ILE B 1 84 ? -12.008 12.922 9.648 1 98.31 84 ILE B CA 1
ATOM 1793 C C . ILE B 1 84 ? -11.398 13.992 10.555 1 98.31 84 ILE B C 1
ATOM 1795 O O . ILE B 1 84 ? -12.117 14.773 11.172 1 98.31 84 ILE B O 1
ATOM 1799 N N . GLU B 1 85 ? -10.141 14 10.68 1 98.12 85 GLU B N 1
ATOM 1800 C CA . GLU B 1 85 ? -9.391 15.055 11.352 1 98.12 85 GLU B CA 1
ATOM 1801 C C . GLU B 1 85 ? -8.203 15.508 10.508 1 98.12 85 GLU B C 1
ATOM 1803 O O . GLU B 1 85 ? -7.73 14.773 9.641 1 98.12 85 GLU B O 1
ATOM 1808 N N . PHE B 1 86 ? -7.77 16.719 10.766 1 98.5 86 PHE B N 1
ATOM 1809 C CA . PHE B 1 86 ? -6.711 17.328 9.977 1 98.5 86 PHE B CA 1
ATOM 1810 C C . PHE B 1 86 ? -5.578 17.812 10.867 1 98.5 86 PHE B C 1
ATOM 1812 O O . PHE B 1 86 ? -5.812 18.266 11.992 1 98.5 86 PHE B O 1
ATOM 1819 N N . LYS B 1 87 ? -4.355 17.688 10.328 1 97.94 87 LYS B N 1
ATOM 1820 C CA . LYS B 1 87 ? -3.182 18.219 11.023 1 97.94 87 LYS B CA 1
ATOM 1821 C C . LYS B 1 87 ? -2.184 18.812 10.039 1 97.94 87 LYS B C 1
ATOM 1823 O O . LYS B 1 87 ? -1.921 18.25 8.984 1 97.94 87 LYS B O 1
ATOM 1828 N N . ILE B 1 88 ? -1.702 20 10.352 1 97.69 88 ILE B N 1
ATOM 1829 C CA . ILE B 1 88 ? -0.589 20.625 9.641 1 97.69 88 ILE B CA 1
ATOM 1830 C C . ILE B 1 88 ? 0.691 20.484 10.461 1 97.69 88 ILE B C 1
ATOM 1832 O O . ILE B 1 88 ? 0.715 20.812 11.648 1 97.69 88 ILE B O 1
ATOM 1836 N N . ILE B 1 89 ? 1.752 19.984 9.836 1 95.69 89 ILE B N 1
ATOM 1837 C CA . ILE B 1 89 ? 3.027 19.797 10.516 1 95.69 89 ILE B CA 1
ATOM 1838 C C . ILE B 1 89 ? 4.102 20.656 9.852 1 95.69 89 ILE B C 1
ATOM 1840 O O . ILE B 1 89 ? 4.309 20.578 8.641 1 95.69 89 ILE B O 1
ATOM 1844 N N . GLU B 1 90 ? 4.66 21.547 10.617 1 92.69 90 GLU B N 1
ATOM 1845 C CA . GLU B 1 90 ? 5.875 22.203 10.141 1 92.69 90 GLU B CA 1
ATOM 1846 C C . GLU B 1 90 ? 7.066 21.25 10.18 1 92.69 90 GLU B C 1
ATOM 1848 O O . GLU B 1 90 ? 7.422 20.734 11.242 1 92.69 90 GLU B O 1
ATOM 1853 N N . SER B 1 91 ? 7.621 20.984 9.008 1 91.44 91 SER B N 1
ATOM 1854 C CA . SER B 1 91 ? 8.547 19.859 8.93 1 91.44 91 SER B CA 1
ATOM 1855 C C . SER B 1 91 ? 9.805 20.25 8.148 1 91.44 91 SER B C 1
ATOM 1857 O O . SER B 1 91 ? 9.734 20.984 7.172 1 91.44 91 SER B O 1
ATOM 1859 N N . ASN B 1 92 ? 10.938 19.672 8.633 1 90.88 92 ASN B N 1
ATOM 1860 C CA . ASN B 1 92 ? 12.172 19.734 7.859 1 90.88 92 ASN B CA 1
ATOM 1861 C C . ASN B 1 92 ? 12.445 18.422 7.129 1 90.88 92 ASN B C 1
ATOM 1863 O O . ASN B 1 92 ? 13.391 18.328 6.348 1 90.88 92 ASN B O 1
ATOM 1867 N N . ASN B 1 93 ? 11.625 17.422 7.398 1 94.62 93 ASN B N 1
ATOM 1868 C CA . ASN B 1 93 ? 11.695 16.094 6.785 1 94.62 93 ASN B CA 1
ATOM 1869 C C . ASN B 1 93 ? 10.328 15.43 6.727 1 94.62 93 ASN B C 1
ATOM 1871 O O . ASN B 1 93 ? 9.844 14.906 7.73 1 94.62 93 ASN B O 1
ATOM 1875 N N . THR B 1 94 ? 9.773 15.453 5.594 1 95.75 94 THR B N 1
ATOM 1876 C CA . THR B 1 94 ? 8.398 15.008 5.398 1 95.75 94 THR B CA 1
ATOM 1877 C C . THR B 1 94 ? 8.242 13.539 5.762 1 95.75 94 THR B C 1
ATOM 1879 O O . THR B 1 94 ? 7.336 13.164 6.508 1 95.75 94 THR B O 1
ATOM 1882 N N . VAL B 1 95 ? 9.148 12.703 5.348 1 97.38 95 VAL B N 1
ATOM 1883 C CA . VAL B 1 95 ? 9.078 11.273 5.609 1 97.38 95 VAL B CA 1
ATOM 1884 C C . VAL B 1 95 ? 9.117 11.016 7.117 1 97.38 95 VAL B C 1
ATOM 1886 O O . VAL B 1 95 ? 8.273 10.289 7.652 1 97.38 95 VAL B O 1
ATOM 1889 N N . LYS B 1 96 ? 10.055 11.664 7.766 1 96.94 96 LYS B N 1
ATOM 1890 C CA . LYS B 1 96 ? 10.188 11.492 9.211 1 96.94 96 LYS B CA 1
ATOM 1891 C C . LYS B 1 96 ? 8.922 11.938 9.938 1 96.94 96 LYS B C 1
ATOM 1893 O O . LYS B 1 96 ? 8.477 11.281 10.883 1 96.94 96 LYS B O 1
ATOM 1898 N N . SER B 1 97 ? 8.383 13.016 9.492 1 96.81 97 SER B N 1
ATOM 1899 C CA . SER B 1 97 ? 7.184 13.547 10.117 1 96.81 97 SER B CA 1
ATOM 1900 C C . SER B 1 97 ? 6.008 12.586 9.969 1 96.81 97 SER B C 1
ATOM 1902 O O . SER B 1 97 ? 5.277 12.336 10.93 1 96.81 97 SER B O 1
ATOM 1904 N N . ILE B 1 98 ? 5.867 12.023 8.805 1 97.56 98 ILE B N 1
ATOM 1905 C CA . ILE B 1 98 ? 4.781 11.086 8.547 1 97.56 98 ILE B CA 1
ATOM 1906 C C . ILE B 1 98 ? 4.969 9.82 9.391 1 97.56 98 ILE B C 1
ATOM 1908 O O . ILE B 1 98 ? 4.031 9.359 10.039 1 97.56 98 ILE B O 1
ATOM 1912 N N . ILE B 1 99 ? 6.207 9.328 9.469 1 97.12 99 ILE B N 1
ATOM 1913 C CA . ILE B 1 99 ? 6.496 8.117 10.219 1 97.12 99 ILE B CA 1
ATOM 1914 C C . ILE B 1 99 ? 6.238 8.359 11.703 1 97.12 99 ILE B C 1
ATOM 1916 O O . ILE B 1 99 ? 5.629 7.523 12.375 1 97.12 99 ILE B O 1
ATOM 1920 N N . THR B 1 100 ? 6.688 9.484 12.18 1 96.44 100 THR B N 1
ATOM 1921 C CA . THR B 1 100 ? 6.465 9.828 13.586 1 96.44 100 THR B CA 1
ATOM 1922 C C . THR B 1 100 ? 4.973 9.914 13.891 1 96.44 100 THR B C 1
ATOM 1924 O O . THR B 1 100 ? 4.52 9.438 14.93 1 96.44 100 THR B O 1
ATOM 1927 N N . PHE B 1 101 ? 4.273 10.461 12.977 1 96.12 101 PHE B N 1
ATOM 1928 C CA . PHE B 1 101 ? 2.832 10.602 13.156 1 96.12 101 PHE B CA 1
ATOM 1929 C C . PHE B 1 101 ? 2.162 9.234 13.227 1 96.12 101 PHE B C 1
ATOM 1931 O O . PHE B 1 101 ? 1.241 9.031 14.023 1 96.12 101 PHE B O 1
ATOM 1938 N N . THR B 1 102 ? 2.562 8.289 12.398 1 95.5 102 THR B N 1
ATOM 1939 C CA . THR B 1 102 ? 1.957 6.961 12.391 1 95.5 102 THR B CA 1
ATOM 1940 C C . THR B 1 102 ? 2.139 6.277 13.742 1 95.5 102 THR B C 1
ATOM 1942 O O . THR B 1 102 ? 1.278 5.508 14.18 1 95.5 102 THR B O 1
ATOM 1945 N N . LYS B 1 103 ? 3.188 6.527 14.438 1 91.75 103 LYS B N 1
ATOM 1946 C CA . LYS B 1 103 ? 3.496 5.906 15.727 1 91.75 103 LYS B CA 1
ATOM 1947 C C . LYS B 1 103 ? 2.65 6.516 16.844 1 91.75 103 LYS B C 1
ATOM 1949 O O . LYS B 1 103 ? 2.16 5.797 17.719 1 91.75 103 LYS B O 1
ATOM 1954 N N . SER B 1 104 ? 2.416 7.719 16.828 1 85.38 104 SER B N 1
ATOM 1955 C CA . SER B 1 104 ? 1.804 8.469 17.922 1 85.38 104 SER B CA 1
ATOM 1956 C C . SER B 1 104 ? 0.284 8.344 17.891 1 85.38 104 SER B C 1
ATOM 1958 O O . SER B 1 104 ? -0.376 8.5 18.922 1 85.38 104 SER B O 1
ATOM 1960 N N . LYS B 1 105 ? -0.347 7.961 16.797 1 83.5 105 LYS B N 1
ATOM 1961 C CA . LYS B 1 105 ? -1.796 8.07 16.656 1 83.5 105 LYS B CA 1
ATOM 1962 C C . LYS B 1 105 ? -2.426 6.715 16.359 1 83.5 105 LYS B C 1
ATOM 1964 O O . LYS B 1 105 ? -3.584 6.645 15.938 1 83.5 105 LYS B O 1
ATOM 1969 N N . HIS B 1 106 ? -1.737 5.578 16.547 1 89.88 106 HIS B N 1
ATOM 1970 C CA . HIS B 1 106 ? -2.227 4.219 16.344 1 89.88 106 HIS B CA 1
ATOM 1971 C C . HIS B 1 106 ? -2.758 4.027 14.93 1 89.88 106 HIS B C 1
ATOM 1973 O O . HIS B 1 106 ? -3.855 3.498 14.742 1 89.88 106 HIS B O 1
ATOM 1979 N N . ILE B 1 107 ? -2.113 4.613 14.008 1 95.5 107 ILE B N 1
ATOM 1980 C CA . ILE B 1 107 ? -2.455 4.449 12.602 1 95.5 107 ILE B CA 1
ATOM 1981 C C . ILE B 1 107 ? -2.258 2.992 12.188 1 95.5 107 ILE B C 1
ATOM 1983 O O . ILE B 1 107 ? -1.2 2.406 12.438 1 95.5 107 ILE B O 1
ATOM 1987 N N . ASP B 1 108 ? -3.307 2.48 11.57 1 94.94 108 ASP B N 1
ATOM 1988 C CA . ASP B 1 108 ? -3.146 1.081 11.188 1 94.94 108 ASP B CA 1
ATOM 1989 C C . ASP B 1 108 ? -3.113 0.931 9.672 1 94.94 108 ASP B C 1
ATOM 1991 O O . ASP B 1 108 ? -2.947 -0.176 9.148 1 94.94 108 ASP B O 1
ATOM 1995 N N . LEU B 1 109 ? -3.186 2.072 8.961 1 97.25 109 LEU B N 1
ATOM 1996 C CA . LEU B 1 109 ? -3.027 2.094 7.508 1 97.25 109 LEU B CA 1
ATOM 1997 C C . LEU B 1 109 ? -2.643 3.486 7.027 1 97.25 109 LEU B C 1
ATOM 1999 O O . LEU B 1 109 ? -3.229 4.484 7.457 1 97.25 109 LEU B O 1
ATOM 2003 N N . VAL B 1 110 ? -1.638 3.553 6.23 1 98.44 110 VAL B N 1
ATOM 2004 C CA . VAL B 1 110 ? -1.341 4.77 5.48 1 98.44 110 VAL B CA 1
ATOM 2005 C C . VAL B 1 110 ? -1.796 4.609 4.035 1 98.44 110 VAL B C 1
ATOM 2007 O O . VAL B 1 110 ? -1.497 3.6 3.391 1 98.44 110 VAL B O 1
ATOM 2010 N N . ILE B 1 111 ? -2.527 5.57 3.545 1 98.5 111 ILE B N 1
ATOM 2011 C CA . ILE B 1 111 ? -2.893 5.633 2.135 1 98.5 111 ILE B CA 1
ATOM 2012 C C . ILE B 1 111 ? -2.299 6.895 1.506 1 98.5 111 ILE B C 1
ATOM 2014 O O . ILE B 1 111 ? -2.58 8.008 1.951 1 98.5 111 ILE B O 1
ATOM 2018 N N . MET B 1 112 ? -1.494 6.688 0.491 1 98.06 112 MET B N 1
ATOM 2019 C CA . MET B 1 112 ? -0.883 7.867 -0.111 1 98.06 112 MET B CA 1
ATOM 2020 C C . MET B 1 112 ? -0.679 7.672 -1.609 1 98.06 112 MET B C 1
ATOM 2022 O O . MET B 1 112 ? -0.749 6.547 -2.107 1 98.06 112 MET B O 1
ATOM 2026 N N . GLY B 1 113 ? -0.546 8.766 -2.285 1 96.69 113 GLY B N 1
ATOM 2027 C CA . GLY B 1 113 ? -0.236 8.719 -3.705 1 96.69 113 GLY B CA 1
ATOM 2028 C C . GLY B 1 113 ? 1.192 8.289 -3.988 1 96.69 113 GLY B C 1
ATOM 2029 O O . GLY B 1 113 ? 2.072 8.453 -3.141 1 96.69 113 GLY B O 1
ATOM 2030 N N . SER B 1 114 ? 1.411 7.824 -5.18 1 95.56 114 SER B N 1
ATOM 2031 C CA . SER B 1 114 ? 2.746 7.379 -5.57 1 95.56 114 SER B CA 1
ATOM 2032 C C . SER B 1 114 ? 3.646 8.562 -5.91 1 95.56 114 SER B C 1
ATOM 2034 O O . SER B 1 114 ? 4.871 8.43 -5.93 1 95.56 114 SER B O 1
ATOM 2036 N N . SER B 1 115 ? 2.936 9.68 -6.254 1 92.62 115 SER B N 1
ATOM 2037 C CA . SER B 1 115 ? 3.672 10.891 -6.625 1 92.62 115 SER B CA 1
ATOM 2038 C C . SER B 1 115 ? 3.158 12.102 -5.863 1 92.62 115 SER B C 1
ATOM 2040 O O . SER B 1 115 ? 2.24 11.992 -5.047 1 92.62 115 SER B O 1
ATOM 2042 N N . GLY B 1 116 ? 3.865 13.203 -6.039 1 90.75 116 GLY B N 1
ATOM 2043 C CA . GLY B 1 116 ? 3.49 14.461 -5.414 1 90.75 116 GLY B CA 1
ATOM 2044 C C . GLY B 1 116 ? 3.514 15.633 -6.375 1 90.75 116 GLY B C 1
ATOM 2045 O O . GLY B 1 116 ? 3.082 15.508 -7.523 1 90.75 116 GLY B O 1
ATOM 2046 N N . ARG B 1 117 ? 3.914 16.625 -5.875 1 84.88 117 ARG B N 1
ATOM 2047 C CA . ARG B 1 117 ? 3.881 17.859 -6.637 1 84.88 117 ARG B CA 1
ATOM 2048 C C . ARG B 1 117 ? 4.934 17.859 -7.742 1 84.88 117 ARG B C 1
ATOM 2050 O O . ARG B 1 117 ? 4.805 18.578 -8.727 1 84.88 117 ARG B O 1
ATOM 2057 N N . GLY B 1 118 ? 5.93 17.094 -7.57 1 78.38 118 GLY B N 1
ATOM 2058 C CA . GLY B 1 118 ? 7.012 17.094 -8.539 1 78.38 118 GLY B CA 1
ATOM 2059 C C . GLY B 1 118 ? 6.664 16.375 -9.828 1 78.38 118 GLY B C 1
ATOM 2060 O O . GLY B 1 118 ? 7.324 16.562 -10.852 1 78.38 118 GLY B O 1
ATOM 2061 N N . ASN B 1 119 ? 5.582 15.695 -10 1 64.44 119 ASN B N 1
ATOM 2062 C CA . ASN B 1 119 ? 5.074 14.953 -11.148 1 64.44 119 ASN B CA 1
ATOM 2063 C C . ASN B 1 119 ? 6.199 14.258 -11.906 1 64.44 119 ASN B C 1
ATOM 2065 O O . ASN B 1 119 ? 6.285 14.352 -13.133 1 64.44 119 ASN B O 1
ATOM 2069 N N . PHE B 1 120 ? 7.129 13.711 -11.227 1 65.56 120 PHE B N 1
ATOM 2070 C CA . PHE B 1 120 ? 8.227 13.086 -11.953 1 65.56 120 PHE B CA 1
ATOM 2071 C C . PHE B 1 120 ? 7.727 11.883 -12.75 1 65.56 120 PHE B C 1
ATOM 2073 O O . PHE B 1 120 ? 7.254 10.898 -12.172 1 65.56 120 PHE B O 1
ATOM 2080 N N . ASP B 1 121 ? 7.57 12.109 -14.039 1 65.81 121 ASP B N 1
ATOM 2081 C CA . ASP B 1 121 ? 7.004 11.148 -14.977 1 65.81 121 ASP B CA 1
ATOM 2082 C C . ASP B 1 121 ? 7.895 9.914 -15.109 1 65.81 121 ASP B C 1
ATOM 2084 O O . ASP B 1 121 ? 7.465 8.883 -15.617 1 65.81 121 ASP B O 1
ATOM 2088 N N . LYS B 1 122 ? 9.078 10.023 -14.547 1 71.44 122 LYS B N 1
ATOM 2089 C CA . LYS B 1 122 ? 10.039 8.961 -14.836 1 71.44 122 LYS B CA 1
ATOM 2090 C C . LYS B 1 122 ? 10 7.883 -13.758 1 71.44 122 LYS B C 1
ATOM 2092 O O . LYS B 1 122 ? 10.547 6.793 -13.953 1 71.44 122 LYS B O 1
ATOM 2097 N N . THR B 1 123 ? 9.414 8.391 -12.742 1 77.81 123 THR B N 1
ATOM 2098 C CA . THR B 1 123 ? 9.367 7.41 -11.664 1 77.81 123 THR B CA 1
ATOM 2099 C C . THR B 1 123 ? 7.922 7.059 -11.312 1 77.81 123 THR B C 1
ATOM 2101 O O . THR B 1 123 ? 7.035 7.914 -11.391 1 77.81 123 THR B O 1
ATOM 2104 N N . LEU B 1 124 ? 7.777 5.801 -11.031 1 87.69 124 LEU B N 1
ATOM 2105 C CA . LEU B 1 124 ? 6.43 5.367 -10.68 1 87.69 124 LEU B CA 1
ATOM 2106 C C . LEU B 1 124 ? 6.168 5.562 -9.188 1 87.69 124 LEU B C 1
ATOM 2108 O O . LEU B 1 124 ? 5.023 5.461 -8.734 1 87.69 124 LEU B O 1
ATOM 2112 N N . LEU B 1 125 ? 7.293 5.922 -8.469 1 92.88 125 LEU B N 1
ATOM 2113 C CA . LEU B 1 125 ? 7.156 6.125 -7.027 1 92.88 125 LEU B CA 1
ATOM 2114 C C . LEU B 1 125 ? 7.992 7.312 -6.562 1 92.88 125 LEU B C 1
ATOM 2116 O O . LEU B 1 125 ? 9.211 7.336 -6.762 1 92.88 125 LEU B O 1
ATOM 2120 N N . GLY B 1 126 ? 7.371 8.25 -5.969 1 93.56 126 GLY B N 1
ATOM 2121 C CA . GLY B 1 126 ? 8.047 9.445 -5.492 1 93.56 126 GLY B CA 1
ATOM 2122 C C . GLY B 1 126 ? 8.883 9.203 -4.25 1 93.56 126 GLY B C 1
ATOM 2123 O O . GLY B 1 126 ? 8.742 8.164 -3.596 1 93.56 126 GLY B O 1
ATOM 2124 N N . SER B 1 127 ? 9.641 10.203 -3.9 1 93.19 127 SER B N 1
ATOM 2125 C CA . SER B 1 127 ? 10.625 10.086 -2.83 1 93.19 127 SER B CA 1
ATOM 2126 C C . SER B 1 127 ? 9.953 9.93 -1.471 1 93.19 127 SER B C 1
ATOM 2128 O O . SER B 1 127 ? 10.391 9.133 -0.642 1 93.19 127 SER B O 1
ATOM 2130 N N . VAL B 1 128 ? 8.891 10.68 -1.233 1 95.31 128 VAL B N 1
ATOM 2131 C CA . VAL B 1 128 ? 8.219 10.602 0.062 1 95.31 128 VAL B CA 1
ATOM 2132 C C . VAL B 1 128 ? 7.484 9.273 0.188 1 95.31 128 VAL B C 1
ATOM 2134 O O . VAL B 1 128 ? 7.594 8.586 1.21 1 95.31 128 VAL B O 1
ATOM 2137 N N . SER B 1 129 ? 6.77 8.883 -0.847 1 96.5 129 SER B N 1
ATOM 2138 C CA . SER B 1 129 ? 6.074 7.598 -0.815 1 96.5 129 SER B CA 1
ATOM 2139 C C . SER B 1 129 ? 7.051 6.445 -0.626 1 96.5 129 SER B C 1
ATOM 2141 O O . SER B 1 129 ? 6.793 5.523 0.151 1 96.5 129 SER B O 1
ATOM 2143 N N . ASN B 1 130 ? 8.133 6.516 -1.327 1 95.25 130 ASN B N 1
ATOM 2144 C CA . ASN B 1 130 ? 9.156 5.488 -1.169 1 95.25 130 ASN B CA 1
ATOM 2145 C C . ASN B 1 130 ? 9.695 5.449 0.258 1 95.25 130 ASN B C 1
ATOM 2147 O O . ASN B 1 130 ? 9.82 4.375 0.849 1 95.25 130 ASN B O 1
ATOM 2151 N N . GLY B 1 131 ? 10.008 6.602 0.794 1 96.44 131 GLY B N 1
ATOM 2152 C CA . GLY B 1 131 ? 10.516 6.684 2.154 1 96.44 131 GLY B CA 1
ATOM 2153 C C . GLY B 1 131 ? 9.547 6.129 3.186 1 96.44 131 GLY B C 1
ATOM 2154 O O . GLY B 1 131 ? 9.953 5.387 4.086 1 96.44 131 GLY B O 1
ATOM 2155 N N . VAL B 1 132 ? 8.305 6.461 3.025 1 97.19 132 VAL B N 1
ATOM 2156 C CA . VAL B 1 132 ? 7.289 5.98 3.959 1 97.19 132 VAL B CA 1
ATOM 2157 C C . VAL B 1 132 ? 7.137 4.469 3.824 1 97.19 132 VAL B C 1
ATOM 2159 O O . VAL B 1 132 ? 7.07 3.754 4.828 1 97.19 132 VAL B O 1
ATOM 2162 N N . MET B 1 133 ? 7.129 4.008 2.637 1 95.38 133 MET B N 1
ATOM 2163 C CA . MET B 1 133 ? 7.012 2.57 2.4 1 95.38 133 MET B CA 1
ATOM 2164 C C . MET B 1 133 ? 8.156 1.815 3.064 1 95.38 133 MET B C 1
ATOM 2166 O O . MET B 1 133 ? 7.949 0.748 3.645 1 95.38 133 MET B O 1
ATOM 2170 N N . GLN B 1 134 ? 9.258 2.354 3.043 1 94.94 134 GLN B N 1
ATOM 2171 C CA . GLN B 1 134 ? 10.461 1.697 3.557 1 94.94 134 GLN B CA 1
ATOM 2172 C C . GLN B 1 134 ? 10.484 1.71 5.082 1 94.94 134 GLN B C 1
ATOM 2174 O O . GLN B 1 134 ? 11.031 0.799 5.707 1 94.94 134 GLN B O 1
ATOM 2179 N N . LYS B 1 135 ? 9.805 2.688 5.652 1 95.69 135 LYS B N 1
ATOM 2180 C CA . LYS B 1 135 ? 10.078 2.932 7.062 1 95.69 135 LYS B CA 1
ATOM 2181 C C . LYS B 1 135 ? 8.844 2.668 7.918 1 95.69 135 LYS B C 1
ATOM 2183 O O . LYS B 1 135 ? 8.945 2.486 9.133 1 95.69 135 LYS B O 1
ATOM 2188 N N . ALA B 1 136 ? 7.703 2.742 7.305 1 95.94 136 ALA B N 1
ATOM 2189 C CA . ALA B 1 136 ? 6.477 2.584 8.078 1 95.94 136 ALA B CA 1
ATOM 2190 C C . ALA B 1 136 ? 6.383 1.185 8.68 1 95.94 136 ALA B C 1
ATOM 2192 O O . ALA B 1 136 ? 6.723 0.198 8.023 1 95.94 136 ALA B O 1
ATOM 2193 N N . LYS B 1 137 ? 5.816 1.079 9.852 1 94.19 137 LYS B N 1
ATOM 2194 C CA . LYS B 1 137 ? 5.621 -0.211 10.508 1 94.19 137 LYS B CA 1
ATOM 2195 C C . LYS B 1 137 ? 4.195 -0.717 10.312 1 94.19 137 LYS B C 1
ATOM 2197 O O . LYS B 1 137 ? 3.912 -1.895 10.539 1 94.19 137 LYS B O 1
ATOM 2202 N N . CYS B 1 138 ? 3.344 0.142 9.953 1 95.81 138 CYS B N 1
ATOM 2203 C CA . CYS B 1 138 ? 1.973 -0.244 9.633 1 95.81 138 CYS B CA 1
ATOM 2204 C C . CYS B 1 138 ? 1.799 -0.455 8.133 1 95.81 138 CYS B C 1
ATOM 2206 O O . CYS B 1 138 ? 2.656 -0.058 7.344 1 95.81 138 CYS B O 1
ATOM 2208 N N . PRO B 1 139 ? 0.738 -1.054 7.707 1 97.19 139 PRO B N 1
ATOM 2209 C CA . PRO B 1 139 ? 0.452 -1.231 6.285 1 97.19 139 PRO B CA 1
ATOM 2210 C C . PRO B 1 139 ? 0.397 0.092 5.523 1 97.19 139 PRO B C 1
ATOM 2212 O O . PRO B 1 139 ? -0.055 1.103 6.066 1 97.19 139 PRO B O 1
ATOM 2215 N N . VAL B 1 140 ? 0.861 0.076 4.285 1 98.06 140 VAL B N 1
ATOM 2216 C CA . VAL B 1 140 ? 0.839 1.246 3.414 1 98.06 140 VAL B CA 1
ATOM 2217 C C . VAL B 1 140 ? 0.195 0.882 2.078 1 98.06 140 VAL B C 1
ATOM 2219 O O . VAL B 1 140 ? 0.581 -0.102 1.442 1 98.06 140 VAL B O 1
ATOM 2222 N N . LEU B 1 141 ? -0.772 1.608 1.727 1 98.06 141 LEU B N 1
ATOM 2223 C CA . LEU B 1 141 ? -1.419 1.505 0.423 1 98.06 141 LEU B CA 1
ATOM 2224 C C . LEU B 1 141 ? -1.003 2.658 -0.483 1 98.06 141 LEU B C 1
ATOM 2226 O O . LEU B 1 141 ? -1.294 3.82 -0.19 1 98.06 141 LEU B O 1
ATOM 2230 N N . ILE B 1 142 ? -0.343 2.309 -1.547 1 97.88 142 ILE B N 1
ATOM 2231 C CA . ILE B 1 142 ? 0.074 3.301 -2.529 1 97.88 142 ILE B CA 1
ATOM 2232 C C . ILE B 1 142 ? -0.922 3.332 -3.688 1 97.88 142 ILE B C 1
ATOM 2234 O O . ILE B 1 142 ? -1.123 2.324 -4.367 1 97.88 142 ILE B O 1
ATOM 2238 N N . ILE B 1 143 ? -1.487 4.484 -3.859 1 97 143 ILE B N 1
ATOM 2239 C CA . ILE B 1 143 ? -2.393 4.703 -4.984 1 97 143 ILE B CA 1
ATOM 2240 C C . ILE B 1 143 ? -1.606 5.219 -6.188 1 97 143 ILE B C 1
ATOM 2242 O O . ILE B 1 143 ? -0.812 6.152 -6.062 1 97 143 ILE B O 1
ATOM 2246 N N . LYS B 1 144 ? -1.856 4.523 -7.289 1 92.56 144 LYS B N 1
ATOM 2247 C CA . LYS B 1 144 ? -1.09 4.855 -8.484 1 92.56 144 LYS B CA 1
ATOM 2248 C C . LYS B 1 144 ? -1.898 5.742 -9.43 1 92.56 144 LYS B C 1
ATOM 2250 O O . LYS B 1 144 ? -3.127 5.797 -9.336 1 92.56 144 LYS B O 1
ATOM 2255 N N . ASN B 1 145 ? -1.146 6.43 -10.273 1 78.69 145 ASN B N 1
ATOM 2256 C CA . ASN B 1 145 ? -1.749 7.391 -11.188 1 78.69 145 ASN B CA 1
ATOM 2257 C C . ASN B 1 145 ? -2.422 6.699 -12.367 1 78.69 145 ASN B C 1
ATOM 2259 O O . ASN B 1 145 ? -2.021 5.598 -12.758 1 78.69 145 ASN B O 1
#

Foldseek 3Di:
DLWAEEEQEADPDPQSVVLLVVVLVVCLVVVHEYEYEYEDALQPVPPPDPDVVVSVVVVVVVVVVVVVVVVVSVVVSVVSVHHYYYYYHHDNDLLVVVQVVCVPPVGQEYGYEQDDDVPPVVDQHDDSRVSNVVRHPHYYHYDGD/DLWAEEEQEADPDPQSVVLLVVVLVVCLVVVHEYEYEYEDALQPVPPPDPDVVVSVVVVVVVVVVVVVVVVVSVVVSVVSVHHYYYYYHHDNDLLVVVQVVCVPPVGQEYGGEQDDDVPPVVDQHDDSRVSNVVRHPHYYHYDGD

Sequence (290 aa):
MAFNNILVP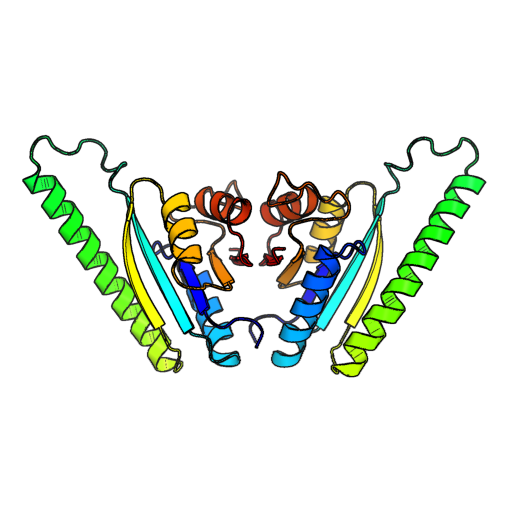YDDSISSLRAFNKAIELAKQHNSHIKVVSCLDIGNLGGWYIDKRINKDIMRKAKKITEDLFSKLEGIAKKNMVSIEFKIIESNNTVKSIITFTKSKHIDLVIMGSSGRGNFDKTLLGSVSNGVMQKAKCPVLIIKNMAFNNILVPYDDSISSLRAFNKAIELAKQHNSHIKVVSCLDIGNLGGWYIDKRINKDIMRKAKKITEDLFSKLEGIAKKNMVSIEFKIIESNNTVKSIITFTKSKHIDLVIMGSSGRGNFDKTLLGSVSNGVMQKAKCPVLIIKN

Nearest PDB structures (foldseek):
  3s3t-assembly1_A  TM=8.609E-01  e=1.020E-10  Lactiplantibacillus plantarum
  3hgm-assembly2_C  TM=7.918E-01  e=1.036E-09  Halomonas elongata
  4wny-assembly1_A-2  TM=8.208E-01  e=3.301E-09  Burkholderia pseudomallei 1710b
  5ahw-assembly2_C  TM=7.513E-01  e=1.002E-07  Mycolicibacterium smegmatis MC2 155
  4r2j-assembly1_A-2  TM=8.481E-01  e=7.609E-05  Salmonella enterica subsp. enterica serovar Typhimurium str. LT2

Radius of gyration: 21.28 Å; Cα contacts (8 Å, |Δi|>4): 537; chains: 2; bounding box: 44×74×36 Å

Organism: NCBI:txid859350